Protein AF-A0A7C2A590-F1 (afdb_monomer)

Secondary structure (DSSP, 8-state):
--HHHHHHHHHHHHHHHHT----PPP-PPPPTT-B-SSSSSS-EEE-SEEEEEE--TT-SHHHHHHHHHHHHHEEEETTTTEEEE--EEEE-------SGGGGGG-HHHHHHHHHHHHHHHTTT-BSEEEEES--GGGGTTS-BS-EEEE--SSHHHHHHHHHHHHHTT-S--------SSPPPPS-PPP-

Foldseek 3Di:
DVVVVVVVVVVVVVVVVVVPPPPPPDPPPAPPLAAQDDPDPGHEDEALEEEEFEDDPPDCLSVLLLVLCVCLAWDADPVSRYIYHYYYYYDDAQDPDPDPVCVVVGCVVVVVVVLVVSCVVVVNEGQEYEYECDDPVRCVNHHYPYYHYAYDDDSVSSSVVSCVVRPVPPPDDDDDDDDPDDDDPPDDDDD

pLDDT: mean 83.55, 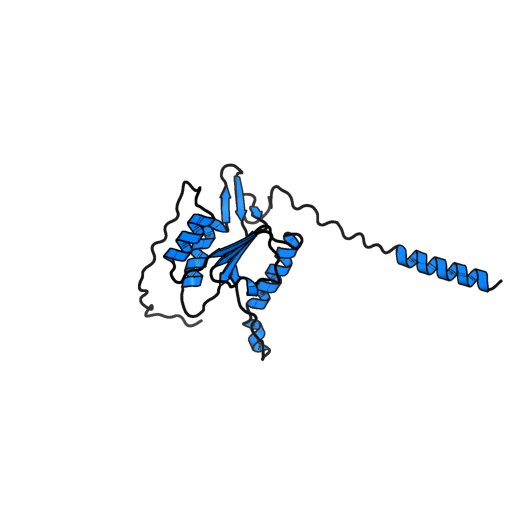std 15.64, range [36.41, 98.5]

Nearest PDB structures (foldseek):
  6ovt-assembly1_D  TM=3.171E-01  e=6.047E-01  Mycobacterium tuberculosis
  2yc4-assembly1_D  TM=3.224E-01  e=5.672E-01  Chlamydomonas reinhardtii
  6ovt-assembly1_C  TM=2.900E-01  e=6.447E-01  Mycobacterium tuberculosis
  6ovt-assembly1_B  TM=2.887E-01  e=8.884E-01  Mycobacterium tuberculosis
  8ikz-assembly1_A  TM=3.251E-01  e=2.642E+00  Arabidopsis thaliana

Solvent-accessible surface area (backbone atoms only — not comparable to full-atom values): 11742 Å² total; per-residue (Å²): 131,62,69,67,55,54,53,52,51,52,53,51,53,56,55,57,64,65,70,68,70,75,77,70,75,70,79,71,80,72,61,95,74,33,48,78,74,75,97,59,98,53,26,38,34,76,47,51,43,37,37,34,28,33,66,49,96,86,60,60,54,37,59,46,49,49,61,58,39,44,67,78,30,44,42,75,41,80,90,78,59,31,32,42,31,34,56,74,42,71,41,61,72,87,70,86,70,86,49,81,81,46,55,86,71,41,62,38,60,58,52,53,54,53,46,54,56,50,33,56,76,32,74,67,39,30,64,30,34,38,25,36,65,42,63,70,83,83,48,66,90,62,50,48,77,36,78,46,80,46,74,62,95,47,57,64,60,39,41,50,50,52,39,56,72,77,40,70,87,52,99,68,86,89,84,82,90,77,71,96,72,79,78,79,66,92,76,74,82,87,130

Mean predicted aligned error: 11.57 Å

Sequence (191 aa):
MMIKKQLIAVILVEFSMISTAIVLPSPQALPDNGFSKGVSWTPIVPLKKITFVDFDENNLLDDYSYLASIPTSVFYDKNDNKIYSHPLLYYQDPYPVKKDRERSLNARQGLDYFMEDWMGYCNGRLDGMTLINVPQEKVKQWPSRNVTVIDGDDPYSVASQIALNDWSYSDRAVLAVIKENYSKPNNITEG

Structure (mmCIF, N/CA/C/O backbone):
data_AF-A0A7C2A590-F1
#
_entry.id   AF-A0A7C2A590-F1
#
loop_
_atom_site.group_PDB
_atom_site.id
_atom_site.type_symbol
_atom_site.label_atom_id
_atom_site.label_alt_id
_atom_site.label_comp_id
_atom_site.label_asym_id
_atom_site.label_entity_id
_atom_site.label_seq_id
_atom_site.pdbx_PDB_ins_code
_atom_site.Cartn_x
_atom_site.Cartn_y
_atom_site.Cartn_z
_atom_site.occupancy
_atom_site.B_iso_or_equiv
_atom_site.auth_seq_id
_atom_site.auth_comp_id
_atom_site.auth_asym_id
_atom_site.auth_atom_id
_atom_site.pdbx_PDB_model_num
ATOM 1 N N . MET A 1 1 ? 52.279 42.023 27.368 1.00 54.44 1 MET A N 1
ATOM 2 C CA . MET A 1 1 ? 50.828 42.301 27.533 1.00 54.44 1 MET A CA 1
ATOM 3 C C . MET A 1 1 ? 49.987 42.023 26.269 1.00 54.44 1 MET A C 1
ATOM 5 O O . MET A 1 1 ? 48.812 42.359 26.254 1.00 54.44 1 MET A O 1
ATOM 9 N N . MET A 1 2 ? 50.540 41.395 25.218 1.00 52.91 2 MET A N 1
ATOM 10 C CA . MET A 1 2 ? 49.822 41.111 23.957 1.00 52.91 2 MET A CA 1
ATOM 11 C C . MET A 1 2 ? 49.209 39.697 23.922 1.00 52.91 2 MET A C 1
ATOM 13 O O . MET A 1 2 ? 48.078 39.525 23.483 1.00 52.91 2 MET A O 1
ATOM 17 N N . ILE A 1 3 ? 49.901 38.716 24.514 1.00 55.97 3 ILE A N 1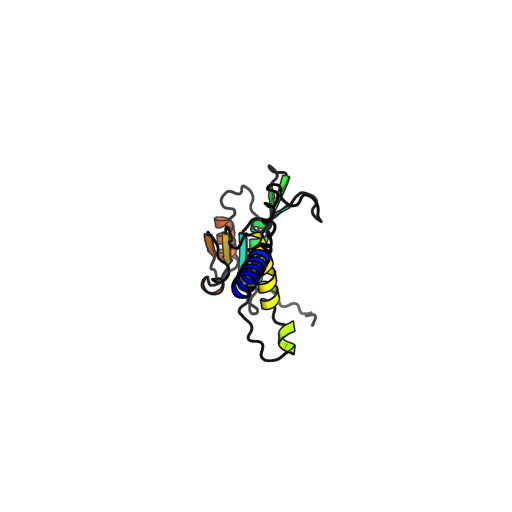
ATOM 18 C CA . ILE A 1 3 ? 49.489 37.299 24.564 1.00 55.97 3 ILE A CA 1
ATOM 19 C C . ILE A 1 3 ? 48.173 37.105 25.342 1.00 55.97 3 ILE A C 1
ATOM 21 O O . ILE A 1 3 ? 47.304 36.353 24.917 1.00 55.97 3 ILE A O 1
ATOM 25 N N . LYS A 1 4 ? 47.960 37.856 26.435 1.00 57.75 4 LYS A N 1
ATOM 26 C CA . LYS A 1 4 ? 46.707 37.800 27.215 1.00 57.75 4 LYS A CA 1
ATOM 27 C C . LYS A 1 4 ? 45.485 38.304 26.433 1.00 57.75 4 LYS A C 1
ATOM 29 O O . LYS A 1 4 ? 44.398 37.785 26.638 1.00 57.75 4 LYS A O 1
ATOM 34 N N . LYS A 1 5 ? 45.650 39.285 25.535 1.00 58.78 5 LYS A N 1
ATOM 35 C CA . LYS A 1 5 ? 44.539 39.824 24.727 1.00 58.78 5 LYS A CA 1
ATOM 36 C C . LYS A 1 5 ? 44.137 38.868 23.601 1.00 58.78 5 LYS A C 1
ATOM 38 O O . LYS A 1 5 ? 42.951 38.723 23.338 1.00 58.78 5 LYS A O 1
ATOM 43 N N . GLN A 1 6 ? 45.109 38.188 22.989 1.00 61.41 6 GLN A N 1
ATOM 44 C CA . GLN A 1 6 ? 44.846 37.171 21.966 1.00 61.41 6 GLN A CA 1
ATOM 45 C C . GLN A 1 6 ? 44.166 35.928 22.553 1.00 61.41 6 GLN A C 1
ATOM 47 O O . GLN A 1 6 ? 43.222 35.428 21.956 1.00 61.41 6 GLN A O 1
ATOM 52 N N . LEU A 1 7 ? 44.560 35.492 23.755 1.00 67.94 7 LEU A N 1
ATOM 53 C CA . LEU A 1 7 ? 43.916 34.361 24.432 1.00 67.94 7 LEU A CA 1
ATOM 54 C C . LEU A 1 7 ? 42.439 34.645 24.770 1.00 67.94 7 LEU A C 1
ATOM 56 O O . LEU A 1 7 ? 41.583 33.790 24.579 1.00 67.94 7 LEU A O 1
ATOM 60 N N . ILE A 1 8 ? 42.129 35.868 25.217 1.00 72.06 8 ILE A N 1
ATOM 61 C CA . ILE A 1 8 ? 40.751 36.298 25.508 1.00 72.06 8 ILE A CA 1
ATOM 62 C C . ILE A 1 8 ? 39.908 36.366 24.226 1.00 72.06 8 ILE A C 1
ATOM 64 O O . ILE A 1 8 ? 38.744 35.975 24.240 1.00 72.06 8 ILE A O 1
ATOM 68 N N . ALA A 1 9 ? 40.491 36.826 23.115 1.00 67.88 9 ALA A N 1
ATOM 69 C CA . ALA A 1 9 ? 39.800 36.879 21.829 1.00 67.88 9 ALA A CA 1
ATOM 70 C C . ALA A 1 9 ? 39.461 35.476 21.292 1.00 67.88 9 ALA A C 1
ATOM 72 O O . ALA A 1 9 ? 38.360 35.275 20.793 1.00 67.88 9 ALA A O 1
ATOM 73 N N . VAL A 1 10 ? 40.365 34.501 21.447 1.00 71.12 10 VAL A N 1
ATOM 74 C CA . VAL A 1 10 ? 40.123 33.105 21.037 1.00 71.12 10 VAL A CA 1
ATOM 75 C C . VAL A 1 10 ? 39.000 32.475 21.864 1.00 71.12 10 VAL A C 1
ATOM 77 O O . VAL A 1 10 ? 38.076 31.905 21.293 1.00 71.12 10 VAL A O 1
ATOM 80 N N . ILE A 1 11 ? 39.006 32.674 23.186 1.00 71.69 11 ILE A N 1
ATOM 81 C CA . ILE A 1 11 ? 37.948 32.163 24.074 1.00 71.69 11 ILE A CA 1
ATOM 82 C C . ILE A 1 11 ? 36.583 32.781 23.729 1.00 71.69 11 ILE A C 1
ATOM 84 O O . ILE A 1 11 ? 35.575 32.081 23.730 1.00 71.69 11 ILE A O 1
ATOM 88 N N . LEU A 1 12 ? 36.528 34.074 23.393 1.00 63.94 12 LEU A N 1
ATOM 89 C CA . LEU A 1 12 ? 35.282 34.740 22.989 1.00 63.94 12 LEU A CA 1
ATOM 90 C C . LEU A 1 12 ? 34.735 34.227 21.648 1.00 63.94 12 LEU A C 1
ATOM 92 O O . LEU A 1 12 ? 33.520 34.108 21.495 1.00 63.94 12 LEU A O 1
A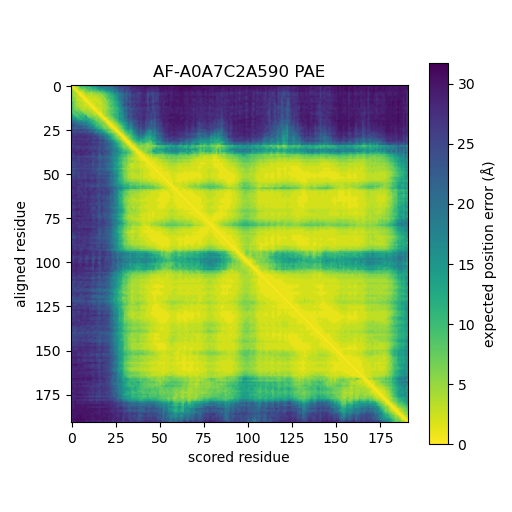TOM 96 N N . VAL A 1 13 ? 35.610 33.898 20.695 1.00 65.38 13 VAL A N 1
ATOM 97 C CA . VAL A 1 13 ? 35.208 33.321 19.402 1.00 65.38 13 VAL A CA 1
ATOM 98 C C . VAL A 1 13 ? 34.709 31.884 19.575 1.00 65.38 13 VAL A C 1
ATOM 100 O O . VAL A 1 13 ? 33.675 31.534 19.010 1.00 65.38 13 VAL A O 1
ATOM 103 N N . GLU A 1 14 ? 35.360 31.071 20.408 1.00 60.25 14 GLU A N 1
ATOM 104 C CA . GLU A 1 14 ? 34.883 29.716 20.720 1.00 60.25 14 GLU A CA 1
ATOM 105 C C . GLU A 1 14 ? 33.548 29.740 21.481 1.00 60.25 14 GLU A C 1
ATOM 107 O O . GLU A 1 14 ? 32.636 28.980 21.153 1.00 60.25 14 GLU A O 1
ATOM 112 N N . PHE A 1 15 ? 33.368 30.674 22.422 1.00 58.59 15 PHE A N 1
ATOM 113 C CA . PHE A 1 15 ? 32.103 30.827 23.150 1.00 58.59 15 PHE A CA 1
ATOM 114 C C . PHE A 1 15 ? 30.959 31.315 22.242 1.00 58.59 15 PHE A C 1
ATOM 116 O O . PHE A 1 15 ? 29.814 30.890 22.394 1.00 58.59 15 PHE A O 1
ATOM 123 N N . SER A 1 16 ? 31.270 32.150 21.244 1.00 56.78 16 SER A N 1
ATOM 124 C CA . SER A 1 16 ? 30.320 32.576 20.210 1.00 56.78 16 SER A CA 1
ATOM 125 C C . SER A 1 16 ? 29.830 31.407 19.349 1.00 56.78 16 SER A C 1
ATOM 127 O O . SER A 1 16 ? 28.645 31.372 19.015 1.00 56.78 16 SER A O 1
ATOM 129 N N . MET A 1 17 ? 30.690 30.445 18.997 1.00 57.16 17 MET A N 1
ATOM 130 C CA . MET A 1 17 ? 30.293 29.309 18.149 1.00 57.16 17 MET A CA 1
ATOM 131 C C . MET A 1 17 ? 29.407 28.281 18.872 1.00 57.16 17 MET A C 1
ATOM 133 O O . MET A 1 17 ? 28.578 27.641 18.231 1.00 57.16 17 MET A O 1
ATOM 137 N N . ILE A 1 18 ? 29.497 28.172 20.201 1.00 56.44 18 ILE A N 1
ATOM 138 C CA . ILE A 1 18 ? 28.670 27.241 20.996 1.00 56.44 18 ILE A CA 1
ATOM 139 C C . ILE A 1 18 ? 27.228 27.764 21.174 1.00 56.44 18 ILE A C 1
ATOM 141 O O . ILE A 1 18 ? 26.303 26.992 21.415 1.00 56.44 18 ILE A O 1
ATOM 145 N N . SER A 1 19 ? 26.998 29.070 20.993 1.00 51.75 19 SER A N 1
ATOM 146 C CA . SER A 1 19 ? 25.679 29.702 21.183 1.00 51.75 19 SER A CA 1
ATOM 147 C C . SER A 1 19 ? 24.671 29.487 20.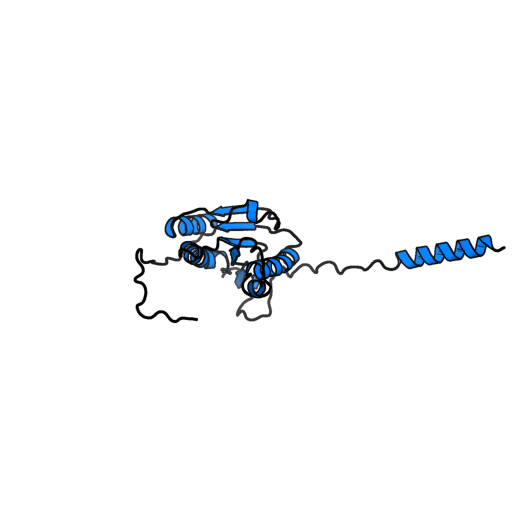044 1.00 51.75 19 SER A C 1
ATOM 149 O O . SER A 1 19 ? 23.505 29.846 20.189 1.00 51.75 19 SER A O 1
ATOM 151 N N . THR A 1 20 ? 25.077 28.854 18.938 1.00 50.69 20 THR A N 1
ATOM 152 C CA . THR A 1 20 ? 24.165 28.474 17.843 1.00 50.69 20 THR A CA 1
ATOM 153 C C . THR A 1 20 ? 23.777 27.000 17.914 1.00 50.69 20 THR A C 1
ATOM 155 O O . THR A 1 20 ? 23.771 26.281 16.920 1.00 50.69 20 THR A O 1
ATOM 158 N N . ALA A 1 21 ? 23.407 26.527 19.105 1.00 51.91 21 ALA A N 1
ATOM 159 C CA . ALA A 1 21 ? 22.565 25.345 19.185 1.00 51.91 21 ALA A CA 1
ATOM 160 C C . ALA A 1 21 ? 21.198 25.730 18.604 1.00 51.91 21 ALA A C 1
ATOM 162 O O . ALA A 1 21 ? 20.348 26.290 19.295 1.00 51.91 21 ALA A O 1
ATOM 163 N N . ILE A 1 22 ? 21.009 25.484 17.306 1.00 56.50 22 ILE A N 1
ATOM 164 C CA . ILE A 1 22 ? 19.685 25.473 16.693 1.00 56.50 22 ILE A CA 1
ATOM 165 C C . ILE A 1 22 ? 18.910 24.404 17.458 1.00 56.50 22 ILE A C 1
ATOM 167 O O . ILE A 1 22 ? 19.111 23.207 17.255 1.00 56.50 22 ILE A O 1
ATOM 171 N N . VAL A 1 23 ? 18.063 24.838 18.391 1.00 50.31 23 VAL A N 1
ATOM 172 C CA . VAL A 1 23 ? 17.038 23.985 18.975 1.00 50.31 23 VAL A CA 1
ATOM 173 C C . VAL A 1 23 ? 16.083 23.696 17.829 1.00 50.31 23 VAL A C 1
ATOM 175 O O . VAL A 1 23 ? 15.179 24.480 17.545 1.00 50.31 23 VAL A O 1
ATOM 178 N N . LEU A 1 24 ? 16.345 22.606 17.106 1.00 45.88 24 LEU A N 1
ATOM 179 C CA . LEU A 1 24 ? 15.361 22.042 16.202 1.00 45.88 24 LEU A CA 1
ATOM 180 C C . LEU A 1 24 ? 14.123 21.785 17.065 1.00 45.88 24 LEU A C 1
ATOM 182 O O . LEU A 1 24 ? 14.250 21.099 18.087 1.00 45.88 24 LEU A O 1
ATOM 186 N N . PRO A 1 25 ? 12.957 22.367 16.736 1.00 43.75 25 PRO A N 1
ATOM 187 C CA . PRO A 1 25 ? 11.741 22.022 17.444 1.00 43.75 25 PRO A CA 1
ATOM 188 C C . PRO A 1 25 ? 11.615 20.502 17.375 1.00 43.75 25 PRO A C 1
ATOM 190 O O . PRO A 1 25 ? 11.677 19.922 16.290 1.00 43.75 25 PRO A O 1
ATOM 193 N N . SER A 1 26 ? 11.500 19.852 18.537 1.00 48.62 26 SER A N 1
ATOM 194 C CA . SER A 1 26 ? 11.119 18.443 18.574 1.00 48.62 26 SER A CA 1
ATOM 195 C C . SER A 1 26 ? 9.885 18.302 17.686 1.00 48.62 26 SER A C 1
ATOM 197 O O . SER A 1 26 ? 8.981 19.135 17.853 1.00 48.62 26 SER A O 1
ATOM 199 N N . PRO A 1 27 ? 9.817 17.323 16.764 1.00 51.28 27 PRO A N 1
ATOM 200 C CA . PRO A 1 27 ? 8.593 17.089 16.016 1.00 51.28 27 PRO A CA 1
ATOM 201 C C . PRO A 1 27 ? 7.476 16.993 17.048 1.00 51.28 27 PRO A C 1
ATOM 203 O O . PRO A 1 27 ? 7.539 16.162 17.957 1.00 51.28 27 PRO A O 1
ATOM 206 N N . GLN A 1 28 ? 6.538 17.945 16.999 1.00 46.97 28 GLN A N 1
ATOM 207 C CA . GLN A 1 28 ? 5.382 17.911 17.880 1.00 46.97 28 GLN A CA 1
ATOM 208 C C . GLN A 1 28 ? 4.788 16.519 17.724 1.00 46.97 28 GLN A C 1
ATOM 210 O O . GLN A 1 28 ? 4.584 16.069 16.595 1.00 46.97 28 GLN A O 1
ATOM 215 N N . ALA A 1 29 ? 4.586 15.825 18.846 1.00 49.44 29 ALA A N 1
ATOM 216 C CA . ALA A 1 29 ? 3.871 14.565 18.830 1.00 49.44 29 ALA A CA 1
ATOM 217 C C . ALA A 1 29 ? 2.570 14.814 18.066 1.00 49.44 29 ALA A C 1
ATOM 219 O O . ALA A 1 29 ? 1.776 15.682 18.441 1.00 49.44 29 ALA A O 1
ATOM 220 N N . LEU A 1 30 ? 2.433 14.137 16.928 1.00 55.09 30 LEU A N 1
ATOM 221 C CA . LEU A 1 30 ? 1.238 14.224 16.111 1.00 55.09 30 LEU A CA 1
ATOM 222 C C . LEU A 1 30 ? 0.050 13.894 17.015 1.00 55.09 30 LEU A C 1
ATOM 224 O O . LEU A 1 30 ? 0.171 13.000 17.855 1.00 55.09 30 LEU A O 1
ATOM 228 N N . PRO A 1 31 ? -1.066 14.626 16.907 1.00 56.22 31 PRO A N 1
ATOM 229 C CA . PRO A 1 31 ? -2.197 14.391 17.782 1.00 56.22 31 PRO A CA 1
ATOM 230 C C . PRO A 1 31 ? -2.631 12.927 17.659 1.00 56.22 31 PRO A C 1
ATOM 232 O O . PRO A 1 31 ? -3.024 12.495 16.577 1.00 56.22 31 PRO A O 1
ATOM 235 N N . ASP A 1 32 ? -2.637 12.192 18.776 1.00 57.44 32 ASP A N 1
ATOM 236 C CA . ASP A 1 32 ? -3.135 10.802 18.868 1.00 57.44 32 ASP A CA 1
ATOM 237 C C . ASP A 1 32 ? -4.590 10.658 18.364 1.00 57.44 32 ASP A C 1
ATOM 239 O O . ASP A 1 32 ? -5.097 9.565 18.121 1.00 57.44 32 ASP A O 1
ATOM 243 N N . ASN A 1 33 ? -5.278 11.786 18.173 1.00 62.78 33 ASN A N 1
ATOM 244 C CA . ASN A 1 33 ? -6.649 11.880 17.691 1.00 62.78 33 ASN A CA 1
ATOM 245 C C . ASN A 1 33 ? -6.787 12.103 16.175 1.00 62.78 33 ASN A C 1
ATOM 247 O O . ASN A 1 33 ? -7.917 12.235 15.702 1.00 62.78 33 ASN A O 1
ATOM 251 N N . GLY A 1 34 ? -5.682 12.127 15.423 1.00 65.50 34 GLY A N 1
ATOM 252 C CA . GLY A 1 34 ? -5.689 12.346 13.978 1.00 65.50 34 GLY A CA 1
ATOM 253 C C . GLY A 1 34 ? -5.996 13.791 13.567 1.00 65.50 34 GLY A C 1
ATOM 254 O O . GLY A 1 34 ? -6.047 14.715 14.384 1.00 65.50 34 GLY A O 1
ATOM 255 N N . PHE A 1 35 ? -6.199 13.998 12.268 1.00 77.75 35 PHE A N 1
ATOM 256 C CA . PHE A 1 35 ? -6.569 15.282 11.685 1.00 77.75 35 PHE A CA 1
ATOM 257 C C . PHE A 1 35 ? -8.073 15.521 11.840 1.00 77.75 35 PHE A C 1
ATOM 259 O O . PHE A 1 35 ? -8.889 14.905 11.159 1.00 77.75 35 PHE A O 1
ATOM 266 N N . SER A 1 36 ? -8.442 16.442 12.733 1.00 73.06 36 SER A N 1
ATOM 267 C CA . SER A 1 36 ? -9.838 16.821 13.009 1.00 73.06 36 SER A CA 1
ATOM 268 C C . SER A 1 36 ? -10.391 17.913 12.088 1.00 73.06 36 SER A C 1
ATOM 270 O O . SER A 1 36 ? -11.590 18.183 12.100 1.00 73.06 36 SER A O 1
ATOM 272 N N . LYS A 1 37 ? -9.529 18.556 11.293 1.00 70.69 37 LYS A N 1
ATOM 273 C CA . LYS A 1 37 ? -9.890 19.558 10.284 1.00 70.69 37 LYS A CA 1
ATOM 274 C C . LYS A 1 37 ? -9.318 19.126 8.937 1.00 70.69 37 LYS A C 1
ATOM 276 O O . LYS A 1 37 ? -8.139 18.795 8.861 1.00 70.69 37 LYS A O 1
ATOM 281 N N . GLY A 1 38 ? -10.139 19.143 7.891 1.00 73.00 38 GLY A N 1
ATOM 282 C CA . GLY A 1 38 ? -9.744 18.730 6.546 1.00 73.00 38 GLY A CA 1
ATOM 283 C C . GLY A 1 38 ? -10.949 18.517 5.633 1.00 73.00 38 GLY A C 1
ATOM 284 O O . GLY A 1 38 ? -12.057 18.937 5.952 1.00 73.00 38 GLY A O 1
ATOM 285 N N . VAL A 1 39 ? -10.723 17.849 4.500 1.00 78.38 39 VAL A N 1
ATOM 286 C CA . VAL A 1 39 ? -11.753 17.553 3.482 1.00 78.38 39 VAL A CA 1
ATOM 287 C C . VAL A 1 39 ? -12.690 16.397 3.855 1.00 78.38 39 VAL A C 1
ATOM 289 O O . VAL A 1 39 ? -13.652 16.132 3.142 1.00 78.38 39 VAL A O 1
ATOM 292 N N . SER A 1 40 ? -12.409 15.688 4.948 1.00 84.38 40 SER A N 1
ATOM 293 C CA . SER A 1 40 ? -13.192 14.525 5.373 1.00 84.38 40 SER A CA 1
ATOM 294 C C . SER A 1 40 ? -14.311 14.893 6.337 1.00 84.38 40 SER A C 1
ATOM 296 O O . SER A 1 40 ? -14.182 15.814 7.139 1.00 84.38 40 SER A O 1
ATOM 298 N N . TRP A 1 41 ? -15.408 14.137 6.267 1.00 89.06 41 TRP A N 1
ATOM 299 C CA . TRP A 1 41 ? -16.607 14.334 7.089 1.00 89.06 41 TRP A CA 1
ATOM 300 C C . TRP A 1 41 ? -16.419 13.927 8.560 1.00 89.06 41 TRP A C 1
ATOM 302 O O . TRP A 1 41 ? -17.212 14.325 9.410 1.00 89.06 41 TRP A O 1
ATOM 312 N N . THR A 1 42 ? -15.376 13.149 8.860 1.00 90.38 42 THR A N 1
ATOM 313 C CA . THR A 1 42 ? -14.968 12.751 10.213 1.00 90.38 42 THR A CA 1
ATOM 314 C C . THR A 1 42 ? -13.434 12.765 10.314 1.00 90.38 42 THR A C 1
ATOM 316 O O . THR A 1 42 ? -12.774 12.759 9.266 1.00 90.38 42 THR A O 1
ATOM 319 N N . PRO A 1 43 ? -12.833 12.805 11.522 1.00 91.25 43 PRO A N 1
ATOM 320 C CA . PRO A 1 43 ? -11.383 12.841 11.666 1.00 91.25 43 PRO A CA 1
ATOM 321 C C . PRO A 1 43 ? -10.684 11.644 11.014 1.00 91.25 43 PRO A C 1
ATOM 323 O O . PRO A 1 43 ? -11.166 10.511 11.098 1.00 91.25 43 PRO A O 1
ATOM 326 N N . ILE A 1 44 ? -9.522 11.902 10.407 1.00 90.88 44 ILE A N 1
ATOM 327 C CA . ILE A 1 44 ? -8.656 10.865 9.832 1.00 90.88 44 ILE A CA 1
ATOM 328 C C . ILE A 1 44 ? -7.455 10.627 10.741 1.00 90.88 44 ILE A C 1
ATOM 330 O O . ILE A 1 44 ? -6.741 11.569 11.078 1.00 90.88 44 ILE A O 1
ATOM 334 N N . VAL A 1 45 ? -7.175 9.368 11.056 1.00 92.75 45 VAL A N 1
ATOM 335 C CA . VAL A 1 45 ? -5.949 8.913 11.712 1.00 92.75 45 VAL A CA 1
ATOM 336 C C . VAL A 1 45 ? -5.066 8.210 10.677 1.00 92.75 45 VAL A C 1
ATOM 338 O O . VAL A 1 45 ? -5.382 7.093 10.253 1.00 92.75 45 VAL A O 1
ATOM 341 N N . PRO A 1 46 ? -3.956 8.833 10.250 1.00 93.31 46 PRO A N 1
ATOM 342 C CA . PRO A 1 46 ? -2.989 8.173 9.391 1.00 93.31 46 PRO A CA 1
ATOM 343 C C . PRO A 1 46 ? -2.184 7.150 10.199 1.00 93.31 46 PRO A C 1
ATOM 345 O O . PRO A 1 46 ? -1.498 7.499 11.166 1.00 93.31 46 PRO A O 1
ATOM 348 N N . LEU A 1 47 ? -2.259 5.885 9.798 1.00 95.06 47 LEU A N 1
ATOM 349 C CA . LEU A 1 47 ? -1.484 4.788 10.366 1.00 95.06 47 LEU A CA 1
ATOM 350 C C . LEU A 1 47 ? -0.064 4.840 9.813 1.00 95.06 47 LEU A C 1
ATOM 352 O O . LEU A 1 47 ? 0.106 5.071 8.625 1.00 95.06 47 LEU A O 1
ATOM 356 N N . LYS A 1 48 ? 0.959 4.532 10.616 1.00 96.62 48 LYS A N 1
ATOM 357 C CA . LYS A 1 48 ? 2.368 4.456 10.168 1.00 96.62 48 LYS A CA 1
ATOM 358 C C . LYS A 1 48 ? 2.654 3.189 9.346 1.00 96.62 48 LYS A C 1
ATOM 360 O O . LYS A 1 48 ? 3.636 2.489 9.581 1.00 96.62 48 LYS A O 1
ATOM 365 N N . LYS A 1 49 ? 1.747 2.855 8.431 1.00 96.94 49 LYS A N 1
ATOM 366 C CA . LYS A 1 49 ? 1.815 1.719 7.513 1.00 96.94 49 LYS A CA 1
ATOM 367 C C . LYS A 1 49 ? 2.031 2.213 6.083 1.00 96.94 49 LYS A C 1
ATOM 369 O O . LYS A 1 49 ? 1.901 3.404 5.803 1.00 96.94 49 LYS A O 1
ATOM 374 N N . ILE A 1 50 ? 2.335 1.290 5.182 1.00 98.19 50 ILE A N 1
ATOM 375 C CA . ILE A 1 50 ? 2.221 1.487 3.737 1.00 98.19 50 ILE A CA 1
ATOM 376 C C . ILE A 1 50 ? 1.884 0.163 3.054 1.00 98.19 50 ILE A C 1
ATOM 378 O O . ILE A 1 50 ? 2.302 -0.893 3.531 1.00 98.19 50 ILE A O 1
ATOM 382 N N . THR A 1 51 ? 1.165 0.231 1.937 1.00 98.50 51 THR A N 1
ATOM 383 C CA . THR A 1 51 ? 0.996 -0.894 1.017 1.00 98.50 51 THR A CA 1
ATOM 384 C C . THR A 1 51 ? 1.580 -0.526 -0.341 1.00 98.50 51 THR A C 1
ATOM 386 O O . THR A 1 51 ? 1.234 0.514 -0.904 1.00 98.50 51 THR A O 1
ATOM 389 N N . PHE A 1 52 ? 2.445 -1.394 -0.859 1.00 98.50 52 PHE A N 1
ATOM 390 C CA . PHE A 1 52 ? 2.963 -1.330 -2.217 1.00 98.50 52 PHE A CA 1
ATOM 391 C C . PHE A 1 52 ? 2.380 -2.447 -3.072 1.00 98.50 52 PHE A C 1
ATOM 393 O O . PHE A 1 52 ? 2.340 -3.594 -2.635 1.00 98.50 52 PHE A O 1
ATOM 400 N N . VAL A 1 53 ? 1.983 -2.103 -4.293 1.00 98.38 53 VAL A N 1
ATOM 401 C CA . VAL A 1 53 ? 1.588 -3.046 -5.346 1.00 98.38 53 VAL A CA 1
ATOM 402 C C . VAL A 1 53 ? 2.592 -2.925 -6.484 1.00 98.38 53 VAL A C 1
ATOM 404 O O . VAL A 1 53 ? 2.854 -1.805 -6.913 1.00 98.38 53 VAL A O 1
ATOM 407 N N . ASP A 1 54 ? 3.185 -4.024 -6.946 1.00 97.38 54 ASP A N 1
ATOM 408 C CA . ASP A 1 54 ? 4.141 -3.963 -8.060 1.00 97.38 54 ASP A CA 1
ATOM 409 C C . ASP A 1 54 ? 3.420 -3.524 -9.331 1.00 97.38 54 ASP A C 1
ATOM 411 O O . ASP A 1 54 ? 2.405 -4.112 -9.691 1.00 97.38 54 ASP A O 1
ATOM 415 N N . PHE A 1 55 ? 3.902 -2.458 -9.966 1.00 95.44 55 PHE A N 1
ATOM 416 C CA . PHE A 1 55 ? 3.317 -1.957 -11.206 1.00 95.44 55 PHE A CA 1
ATOM 417 C C . PHE A 1 55 ? 3.637 -2.900 -12.368 1.00 95.44 55 PHE A C 1
ATOM 419 O O . PHE A 1 55 ? 4.811 -3.191 -12.610 1.00 95.44 55 PHE A O 1
ATOM 426 N N . ASP A 1 56 ? 2.621 -3.301 -13.131 1.00 91.69 56 ASP A N 1
ATOM 427 C CA . ASP A 1 56 ? 2.789 -4.138 -14.318 1.00 91.69 56 ASP A CA 1
ATOM 428 C C . ASP A 1 56 ? 2.000 -3.578 -15.506 1.00 91.69 56 ASP A C 1
ATOM 430 O O . ASP A 1 56 ? 0.782 -3.663 -15.585 1.00 91.69 56 ASP A O 1
ATOM 434 N N . GLU A 1 57 ? 2.711 -3.052 -16.501 1.00 88.44 57 GLU A N 1
ATOM 435 C CA . GLU A 1 57 ? 2.090 -2.498 -17.710 1.00 88.44 57 GLU A CA 1
ATOM 436 C C . GLU A 1 57 ? 1.455 -3.555 -18.636 1.00 88.44 57 GLU A C 1
ATOM 438 O O . GLU A 1 57 ? 0.740 -3.207 -19.580 1.00 88.44 57 GLU A O 1
ATOM 443 N N . ASN A 1 58 ? 1.742 -4.843 -18.422 1.00 89.19 58 ASN A N 1
ATOM 444 C CA . ASN A 1 58 ? 1.395 -5.912 -19.358 1.00 89.19 58 ASN A CA 1
ATOM 445 C C . ASN A 1 58 ? 0.120 -6.668 -18.981 1.00 89.19 58 ASN A C 1
ATOM 447 O O . ASN A 1 58 ? -0.423 -7.404 -19.814 1.00 89.19 58 ASN A O 1
ATOM 451 N N . ASN A 1 59 ? -0.359 -6.532 -17.746 1.00 88.00 59 ASN A N 1
ATOM 452 C CA . ASN A 1 59 ? -1.580 -7.178 -17.281 1.00 88.00 59 ASN A CA 1
ATOM 453 C C . ASN A 1 59 ? -2.348 -6.268 -16.308 1.00 88.00 59 ASN A C 1
ATOM 455 O O . ASN A 1 59 ? -1.994 -5.117 -16.131 1.00 88.00 59 ASN A O 1
ATOM 459 N N . LEU A 1 60 ? -3.468 -6.766 -15.774 1.00 91.44 60 LEU A N 1
ATOM 460 C CA . LEU A 1 60 ? -4.337 -6.027 -14.845 1.00 91.44 60 LEU A CA 1
ATOM 461 C C . LEU A 1 60 ? -4.235 -6.564 -13.409 1.00 91.44 60 LEU A C 1
ATOM 463 O O . LEU A 1 60 ? -5.104 -6.294 -12.579 1.00 91.44 60 LEU A O 1
ATOM 467 N N . LEU A 1 61 ? -3.263 -7.436 -13.127 1.00 93.56 61 LEU A N 1
ATOM 468 C CA . LEU A 1 61 ? -3.141 -8.066 -11.816 1.00 93.56 61 LEU A CA 1
ATOM 469 C C . LEU A 1 61 ? -2.821 -7.023 -10.749 1.00 93.56 61 LEU A C 1
ATOM 471 O O . LEU A 1 61 ? -3.380 -7.085 -9.654 1.00 93.56 61 LEU A O 1
ATOM 475 N N . ASP A 1 62 ? -1.967 -6.060 -11.074 1.00 95.75 62 ASP A N 1
ATOM 476 C CA . ASP A 1 62 ? -1.630 -4.926 -10.225 1.00 95.75 62 ASP A CA 1
ATOM 477 C C . ASP A 1 62 ? -2.859 -4.042 -9.955 1.00 95.75 62 ASP A C 1
ATOM 479 O O . ASP A 1 62 ? -3.148 -3.731 -8.802 1.00 95.75 62 ASP A O 1
ATOM 483 N N . ASP A 1 63 ? -3.670 -3.748 -10.970 1.00 95.06 63 ASP A N 1
ATOM 484 C CA . ASP A 1 63 ? -4.925 -3.010 -10.833 1.00 95.06 63 ASP A CA 1
ATOM 485 C C . ASP A 1 63 ? -5.912 -3.731 -9.909 1.00 95.06 63 ASP A C 1
ATOM 487 O O . ASP A 1 63 ? -6.471 -3.132 -8.983 1.00 95.06 63 ASP A O 1
ATOM 491 N N . TYR A 1 64 ? -6.115 -5.038 -10.101 1.00 94.88 64 TYR A N 1
ATOM 492 C CA . TYR A 1 64 ? -6.971 -5.820 -9.207 1.00 94.88 64 TYR A CA 1
ATOM 493 C C . TYR A 1 64 ? -6.415 -5.885 -7.785 1.00 94.88 64 TYR A C 1
ATOM 495 O O . TYR A 1 64 ? -7.182 -5.778 -6.828 1.00 94.88 64 TYR A O 1
ATOM 503 N N . SER A 1 65 ? -5.099 -6.017 -7.638 1.00 96.12 65 SER A N 1
ATOM 504 C CA . SER A 1 65 ? -4.411 -6.032 -6.345 1.00 96.12 65 SER A CA 1
ATOM 505 C C . SER A 1 65 ? -4.550 -4.698 -5.612 1.00 96.12 65 SER A C 1
ATOM 507 O O . SER A 1 65 ? -4.809 -4.667 -4.404 1.00 96.12 65 SER A O 1
ATOM 509 N N . TYR A 1 66 ? -4.450 -3.590 -6.347 1.00 96.75 66 TYR A N 1
ATOM 510 C CA . TYR A 1 66 ? -4.665 -2.244 -5.839 1.00 96.75 66 TYR A CA 1
ATOM 511 C C . TYR A 1 66 ? -6.108 -2.088 -5.358 1.00 96.75 66 TYR A C 1
ATOM 513 O O . TYR A 1 66 ? -6.347 -1.725 -4.205 1.00 96.75 66 TYR A O 1
ATOM 521 N N . LEU A 1 67 ? -7.087 -2.447 -6.193 1.00 94.75 67 LEU A N 1
ATOM 522 C CA . LEU A 1 67 ? -8.505 -2.383 -5.836 1.00 94.75 67 LEU A CA 1
ATOM 523 C C . LEU A 1 67 ? -8.844 -3.264 -4.624 1.00 94.75 67 LEU A C 1
ATOM 525 O O . LEU A 1 67 ? -9.575 -2.822 -3.735 1.00 94.75 67 LEU A O 1
ATOM 529 N N . ALA A 1 68 ? -8.289 -4.476 -4.553 1.00 94.19 68 ALA A N 1
ATOM 530 C CA . ALA A 1 68 ? -8.466 -5.387 -3.423 1.00 94.19 68 ALA A CA 1
ATOM 531 C C . ALA A 1 68 ? -7.854 -4.844 -2.120 1.00 94.19 68 ALA A C 1
ATOM 533 O O . ALA A 1 68 ? -8.325 -5.179 -1.034 1.00 94.19 68 ALA A O 1
ATOM 534 N N . SER A 1 69 ? -6.847 -3.974 -2.219 1.00 95.38 69 SER A N 1
ATOM 535 C CA . SER A 1 69 ? -6.175 -3.353 -1.073 1.00 95.38 69 SER A CA 1
ATOM 536 C C . SER A 1 69 ? -6.870 -2.095 -0.550 1.00 95.38 69 SER A C 1
ATOM 538 O O . SER A 1 69 ? -6.657 -1.727 0.601 1.00 95.38 69 SER A O 1
ATOM 540 N N . ILE A 1 70 ? -7.738 -1.436 -1.332 1.00 94.31 70 ILE A N 1
ATOM 541 C CA . ILE A 1 70 ? -8.447 -0.214 -0.894 1.00 94.31 70 ILE A CA 1
ATOM 542 C C . ILE A 1 70 ? -9.097 -0.381 0.491 1.00 94.31 70 ILE A C 1
ATOM 544 O O . ILE A 1 70 ? -8.879 0.479 1.348 1.00 94.31 70 ILE A O 1
ATOM 548 N N . PRO A 1 71 ? -9.847 -1.465 0.770 1.00 91.19 71 PRO A N 1
ATOM 549 C CA . PRO A 1 71 ? -10.501 -1.623 2.062 1.00 91.19 71 PRO A CA 1
ATOM 550 C C . PRO A 1 71 ? -9.509 -1.797 3.229 1.00 91.19 71 PRO A C 1
ATOM 552 O O . PRO A 1 71 ? -9.831 -1.441 4.360 1.00 91.19 71 PRO A O 1
ATOM 555 N N . THR A 1 72 ? -8.297 -2.311 2.987 1.00 90.81 72 THR A N 1
ATOM 556 C CA . THR A 1 72 ? -7.251 -2.414 4.024 1.00 90.81 72 THR A CA 1
ATOM 557 C C . THR A 1 72 ? -6.532 -1.085 4.249 1.00 90.81 72 THR A C 1
ATOM 559 O O . THR A 1 72 ? -6.062 -0.820 5.356 1.00 90.81 72 THR A O 1
ATOM 562 N N . SER A 1 73 ? -6.467 -0.241 3.217 1.00 94.75 73 SER A N 1
ATOM 563 C CA . SER A 1 73 ? -5.770 1.047 3.229 1.00 94.75 73 SER A CA 1
ATOM 564 C C . SER A 1 73 ? -6.609 2.219 3.707 1.00 94.75 73 SER A C 1
ATOM 566 O O . SER A 1 73 ? -6.042 3.220 4.139 1.00 94.75 73 SER A O 1
ATOM 568 N N . VAL A 1 74 ? -7.938 2.128 3.652 1.00 93.69 74 VAL A N 1
ATOM 569 C CA . VAL A 1 74 ? -8.836 3.142 4.210 1.00 93.69 74 VAL A CA 1
ATOM 570 C C . VAL A 1 74 ? -10.129 2.512 4.713 1.00 93.69 74 VAL A C 1
ATOM 572 O O . VAL A 1 74 ? -10.873 1.883 3.963 1.00 93.69 74 VAL A O 1
ATOM 575 N N . PHE A 1 75 ? -10.436 2.715 5.993 1.00 91.12 75 PHE A N 1
ATOM 576 C CA . PHE A 1 75 ? -11.661 2.195 6.593 1.00 91.12 75 PHE A CA 1
ATOM 577 C C . PHE A 1 75 ? -12.174 3.093 7.716 1.00 91.12 75 PHE A C 1
ATOM 579 O O . PHE A 1 75 ? -11.424 3.794 8.392 1.00 91.12 75 PHE A O 1
ATOM 586 N N . TYR A 1 76 ? -13.491 3.079 7.899 1.00 91.69 76 TYR A N 1
ATOM 587 C CA . TYR A 1 76 ? -14.170 3.805 8.964 1.00 91.69 76 TYR A CA 1
ATOM 588 C C . TYR A 1 76 ? -14.447 2.870 10.138 1.00 91.69 76 TYR A C 1
ATOM 590 O O . TYR A 1 76 ? -15.113 1.847 9.968 1.00 91.69 76 TYR A O 1
ATOM 598 N N . ASP A 1 77 ? -13.985 3.256 11.324 1.00 89.31 77 ASP A N 1
ATOM 599 C CA . ASP A 1 77 ? -14.351 2.595 12.569 1.00 89.31 77 ASP A CA 1
ATOM 600 C C . ASP A 1 77 ? -15.526 3.323 13.232 1.00 89.31 77 ASP A C 1
ATOM 602 O O . ASP A 1 77 ? -15.448 4.501 13.595 1.00 89.31 77 ASP A O 1
ATOM 606 N N . LYS A 1 78 ? -16.626 2.587 13.408 1.00 88.25 78 LYS A N 1
ATOM 607 C CA . LYS A 1 78 ? -17.843 3.069 14.067 1.00 88.25 78 LYS A CA 1
ATOM 608 C C . LYS A 1 78 ? -17.664 3.276 15.566 1.00 88.25 78 LYS A C 1
ATOM 610 O O . LYS A 1 78 ? -18.361 4.119 16.121 1.00 88.25 78 LYS A O 1
ATOM 615 N N . ASN A 1 79 ? -16.782 2.513 16.209 1.00 89.12 79 ASN A N 1
ATOM 616 C CA . ASN A 1 79 ? -16.570 2.593 17.652 1.00 89.12 79 ASN A CA 1
ATOM 617 C C . ASN A 1 79 ? -15.842 3.891 18.014 1.00 89.12 79 ASN A C 1
ATOM 619 O O . ASN A 1 79 ? -16.259 4.606 18.923 1.00 89.12 79 ASN A O 1
ATOM 623 N N . ASP A 1 80 ? -14.817 4.227 17.233 1.00 87.69 80 ASP A N 1
ATOM 624 C CA . ASP A 1 80 ? -14.003 5.428 17.430 1.00 87.69 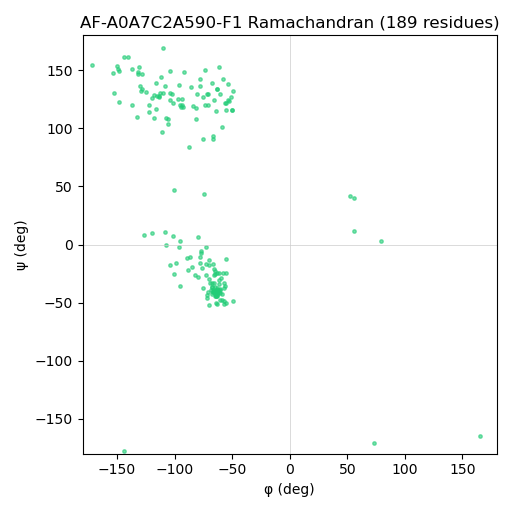80 ASP A CA 1
ATOM 625 C C . ASP A 1 80 ? -14.537 6.663 16.691 1.00 87.69 80 ASP A C 1
ATOM 627 O O . ASP A 1 80 ? -14.071 7.780 16.926 1.00 87.69 80 ASP A O 1
ATOM 631 N N . ASN A 1 81 ? -15.499 6.473 15.783 1.00 90.19 81 ASN A N 1
ATOM 632 C CA . ASN A 1 81 ? -15.996 7.483 14.852 1.00 90.19 81 ASN A CA 1
ATOM 633 C C . ASN A 1 81 ? -14.868 8.168 14.049 1.00 90.19 81 ASN A C 1
ATOM 635 O O . ASN A 1 81 ? -14.871 9.384 13.841 1.00 90.19 81 ASN A O 1
ATOM 639 N N . LYS A 1 82 ? -13.889 7.386 13.587 1.00 92.56 82 LYS A N 1
ATOM 640 C CA . LYS A 1 82 ? -12.692 7.866 12.876 1.00 92.56 82 LYS A CA 1
ATOM 641 C C . LYS A 1 82 ? -12.468 7.078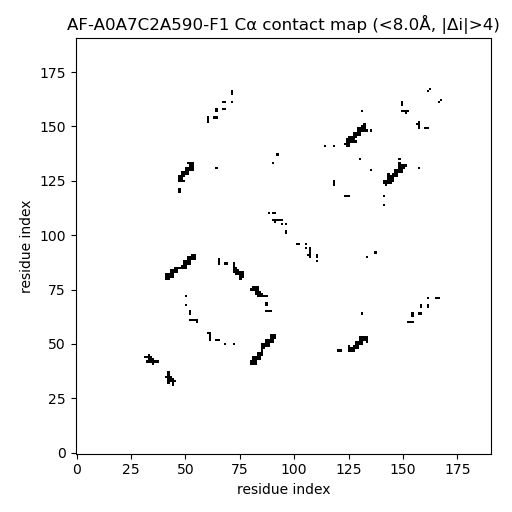 11.593 1.00 92.56 82 LYS A C 1
ATOM 643 O O . LYS A 1 82 ? -12.849 5.914 11.487 1.00 92.56 82 LYS A O 1
ATOM 648 N N . ILE A 1 83 ? -11.832 7.718 10.620 1.00 93.00 83 ILE A N 1
ATOM 649 C CA . ILE A 1 83 ? -11.288 7.039 9.443 1.00 93.00 83 ILE A CA 1
ATOM 650 C C . ILE A 1 83 ? -9.829 6.715 9.728 1.00 93.00 83 ILE A C 1
ATOM 652 O O . ILE A 1 83 ? -9.045 7.608 10.035 1.00 93.00 83 ILE A O 1
ATOM 656 N N . TYR A 1 84 ? -9.454 5.454 9.589 1.00 93.25 84 TYR A N 1
ATOM 657 C CA . TYR A 1 84 ? -8.065 5.028 9.580 1.00 93.25 84 TYR A CA 1
ATOM 658 C C . TYR A 1 84 ? -7.598 4.911 8.137 1.00 93.25 84 TYR A C 1
ATOM 660 O O . TYR A 1 84 ? -8.344 4.434 7.280 1.00 93.25 84 TYR A O 1
ATOM 668 N N . SER A 1 85 ? -6.385 5.383 7.851 1.00 95.00 85 SER A N 1
ATOM 669 C CA . SER A 1 85 ? -5.835 5.282 6.499 1.00 95.00 85 SER A CA 1
ATOM 670 C C . SER A 1 85 ? -4.320 5.169 6.471 1.00 95.00 85 SER A C 1
ATOM 672 O O . SER A 1 85 ? -3.639 5.660 7.369 1.00 95.00 85 SER A O 1
ATOM 674 N N . HIS A 1 86 ? -3.789 4.558 5.420 1.00 96.75 86 HIS A N 1
ATOM 675 C CA . HIS A 1 86 ? -2.371 4.591 5.082 1.00 96.75 86 HIS A CA 1
ATOM 676 C C . HIS A 1 86 ? -2.181 4.632 3.560 1.00 96.75 86 HIS A C 1
ATOM 678 O O . HIS A 1 86 ? -3.109 4.298 2.822 1.00 96.75 86 HIS A O 1
ATOM 684 N N . PRO A 1 87 ? -1.002 5.041 3.065 1.00 97.81 87 PRO A N 1
ATOM 685 C CA . PRO A 1 87 ? -0.751 5.128 1.636 1.00 97.81 87 PRO A CA 1
ATOM 686 C C . PRO A 1 87 ? -0.834 3.763 0.951 1.00 97.81 87 PRO A C 1
ATOM 688 O O . PRO A 1 87 ? -0.246 2.782 1.412 1.00 97.81 87 PRO A O 1
ATOM 691 N N . LEU A 1 88 ? -1.534 3.738 -0.177 1.00 98.06 88 LEU A N 1
ATOM 692 C CA . LEU A 1 88 ? -1.601 2.622 -1.110 1.00 98.06 88 LEU A CA 1
ATOM 693 C C . LEU A 1 88 ? -1.021 3.099 -2.436 1.00 98.06 88 LEU A C 1
ATOM 695 O O . LEU A 1 88 ? -1.621 3.941 -3.108 1.00 98.06 88 LEU A O 1
ATOM 699 N N . LEU A 1 89 ? 0.166 2.614 -2.780 1.00 97.81 89 LEU A N 1
ATOM 700 C CA . LEU A 1 89 ? 0.936 3.119 -3.913 1.00 97.81 89 LEU A CA 1
ATOM 701 C C . LEU A 1 89 ? 1.357 1.975 -4.828 1.00 97.81 89 LEU A C 1
ATOM 703 O O . LEU A 1 89 ? 1.688 0.886 -4.361 1.00 97.81 89 LEU A O 1
ATOM 707 N N . TYR A 1 90 ? 1.430 2.259 -6.124 1.00 97.50 90 TYR A N 1
ATOM 708 C CA . TYR A 1 90 ? 2.184 1.407 -7.031 1.00 97.50 90 TYR A CA 1
ATOM 709 C C . TYR A 1 90 ? 3.683 1.578 -6.763 1.00 97.50 90 TYR A C 1
ATOM 711 O O . TYR A 1 90 ? 4.194 2.702 -6.707 1.00 97.50 90 TYR A O 1
ATOM 719 N N . TYR A 1 91 ? 4.387 0.465 -6.591 1.00 97.06 91 TYR A N 1
ATOM 720 C CA . TYR A 1 91 ? 5.837 0.428 -6.605 1.00 97.06 91 TYR A CA 1
ATOM 721 C C . TYR A 1 91 ? 6.322 0.476 -8.050 1.00 97.06 91 TYR A C 1
ATOM 723 O O . TYR A 1 91 ? 5.791 -0.212 -8.915 1.00 97.06 91 TYR A O 1
ATOM 731 N N . GLN A 1 92 ? 7.347 1.285 -8.303 1.00 93.44 92 GLN A N 1
ATOM 732 C CA . GLN A 1 92 ? 8.011 1.336 -9.599 1.00 93.44 92 GLN A CA 1
ATOM 733 C C . GLN A 1 92 ? 9.516 1.219 -9.418 1.00 93.44 92 GLN A C 1
ATOM 735 O O . GLN A 1 92 ? 10.121 1.867 -8.550 1.00 93.44 92 GLN A O 1
ATOM 740 N N . ASP A 1 93 ? 10.130 0.407 -10.272 1.00 91.81 93 ASP A N 1
ATOM 741 C CA . ASP A 1 93 ? 11.577 0.288 -10.319 1.00 91.81 93 ASP A CA 1
ATOM 742 C C . ASP A 1 93 ? 12.239 1.628 -10.683 1.00 91.81 93 ASP A C 1
ATOM 744 O O . ASP A 1 93 ? 11.638 2.477 -11.351 1.00 91.81 93 ASP A O 1
ATOM 748 N N . PRO A 1 94 ? 13.494 1.854 -10.252 1.00 87.75 94 PRO A N 1
ATOM 749 C CA . PRO A 1 94 ? 14.251 3.019 -10.678 1.00 87.75 94 PRO A CA 1
ATOM 750 C C . PRO A 1 94 ? 14.336 3.090 -12.203 1.00 87.75 94 PRO A C 1
ATOM 752 O O . PRO A 1 94 ? 14.963 2.245 -12.840 1.00 87.75 94 PRO A O 1
ATOM 755 N N . TYR A 1 95 ? 13.745 4.130 -12.789 1.00 80.38 95 TYR A N 1
ATOM 756 C CA . TYR A 1 95 ? 13.835 4.364 -14.222 1.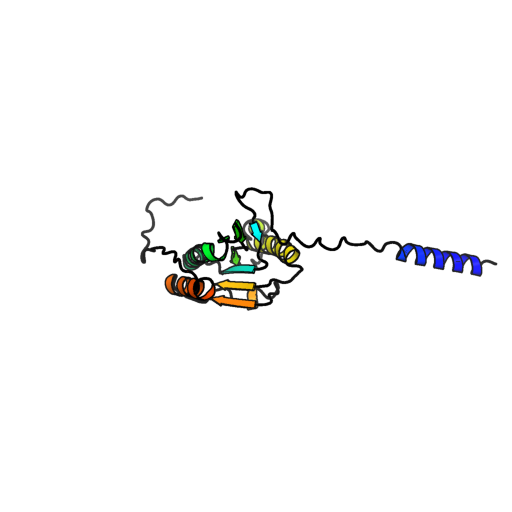00 80.38 95 TYR A CA 1
ATOM 757 C C . TYR A 1 95 ? 15.173 5.049 -14.561 1.00 80.38 95 TYR A C 1
ATOM 759 O O . TYR A 1 95 ? 15.423 6.173 -14.103 1.00 80.38 95 TYR A O 1
ATOM 767 N N . PRO A 1 96 ? 16.059 4.424 -15.361 1.00 78.44 96 PRO A N 1
ATOM 768 C CA . PRO A 1 96 ? 17.329 5.028 -15.741 1.00 78.44 96 PRO A CA 1
ATOM 769 C C . PRO A 1 96 ? 17.090 6.112 -16.796 1.00 78.44 96 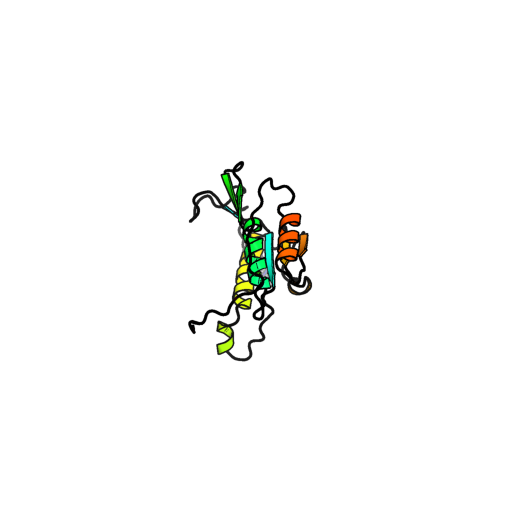PRO A C 1
ATOM 771 O O . PRO A 1 96 ? 17.096 5.844 -17.996 1.00 78.44 96 PRO A O 1
ATOM 774 N N . VAL A 1 97 ? 16.893 7.352 -16.346 1.00 78.62 97 VAL A N 1
ATOM 775 C CA . VAL A 1 97 ? 16.685 8.501 -17.236 1.00 78.62 97 VAL A CA 1
ATOM 776 C C . VAL A 1 97 ? 17.935 8.742 -18.089 1.00 78.62 97 VAL A C 1
ATOM 778 O O . VAL A 1 97 ? 18.991 9.102 -17.568 1.00 78.62 97 VAL A O 1
ATOM 781 N N . LYS A 1 98 ? 17.818 8.574 -19.411 1.00 81.69 98 LYS A N 1
ATOM 782 C CA . LYS A 1 98 ? 18.906 8.824 -20.377 1.00 81.69 98 LYS A CA 1
ATOM 783 C C . LYS A 1 98 ? 18.764 10.167 -21.085 1.00 81.69 98 LYS A C 1
ATOM 785 O O . LYS A 1 98 ? 19.759 10.720 -21.548 1.00 81.69 98 LYS A O 1
ATOM 790 N N . LYS A 1 99 ? 17.540 10.686 -21.196 1.00 82.31 99 LYS A N 1
ATOM 791 C CA . LYS A 1 99 ? 17.226 11.966 -21.852 1.00 82.31 99 LYS A CA 1
ATOM 792 C C . LYS A 1 99 ? 16.326 12.814 -20.964 1.00 82.31 99 LYS A C 1
ATOM 794 O O . LYS A 1 99 ? 15.433 12.285 -20.316 1.00 82.31 99 LYS A O 1
ATOM 799 N N . ASP A 1 100 ? 16.473 14.136 -21.014 1.00 77.12 100 ASP A N 1
ATOM 800 C CA . ASP A 1 100 ? 15.682 15.046 -20.168 1.00 77.12 100 ASP A CA 1
ATOM 801 C C . ASP A 1 100 ? 14.165 14.896 -20.350 1.00 77.12 100 ASP A C 1
ATOM 803 O O . ASP A 1 100 ? 13.420 15.002 -19.379 1.00 77.12 100 ASP A O 1
ATOM 807 N N . ARG A 1 101 ? 13.697 14.561 -21.562 1.00 77.81 101 ARG A N 1
ATOM 808 C CA . ARG A 1 101 ? 12.272 14.300 -21.837 1.00 77.81 101 ARG A CA 1
ATOM 809 C C . ARG A 1 101 ? 11.718 13.088 -21.077 1.00 77.81 101 ARG A C 1
ATOM 811 O O . ARG A 1 101 ? 10.522 13.021 -20.839 1.00 77.81 101 ARG A O 1
ATOM 818 N N . GLU A 1 102 ? 12.562 12.136 -20.693 1.00 77.88 102 GLU A N 1
ATOM 819 C CA . GLU A 1 102 ? 12.131 10.943 -19.955 1.00 77.88 102 GLU A CA 1
ATOM 820 C C . GLU A 1 102 ? 11.891 11.245 -18.470 1.00 77.88 102 GLU A C 1
ATOM 822 O O . GLU A 1 102 ? 11.208 10.482 -17.795 1.00 77.88 102 GLU A O 1
ATOM 827 N N . ARG A 1 103 ? 12.386 12.385 -17.958 1.00 73.88 103 ARG A N 1
ATOM 828 C CA . ARG A 1 103 ? 12.168 12.785 -16.559 1.00 73.88 103 ARG A CA 1
ATOM 829 C C . ARG A 1 103 ? 10.689 12.960 -16.234 1.00 73.88 103 ARG A C 1
ATOM 831 O O . ARG A 1 103 ? 10.265 12.563 -15.160 1.00 73.88 103 ARG A O 1
ATOM 838 N N . SER A 1 104 ? 9.901 13.507 -17.160 1.00 77.38 104 SER A N 1
ATOM 839 C CA . SER A 1 104 ? 8.461 13.709 -16.947 1.00 77.38 104 SER A CA 1
ATOM 840 C C . SER A 1 104 ? 7.655 12.409 -16.933 1.00 77.38 104 SER A C 1
ATOM 842 O O . SER A 1 104 ? 6.522 12.418 -16.473 1.00 77.38 104 SER A O 1
ATOM 844 N N . LEU A 1 105 ? 8.216 11.312 -17.451 1.00 77.88 105 LEU A N 1
ATOM 845 C CA . LEU A 1 105 ? 7.583 9.989 -17.475 1.00 77.88 105 LEU A CA 1
ATOM 846 C C . LEU A 1 105 ? 8.039 9.108 -16.302 1.00 77.88 105 LEU A C 1
ATOM 848 O O . LEU A 1 105 ? 7.584 7.979 -16.162 1.00 77.88 105 LEU A O 1
ATOM 852 N N . ASN A 1 106 ? 8.943 9.611 -15.458 1.00 85.12 106 ASN A N 1
ATOM 853 C CA . ASN A 1 106 ? 9.525 8.858 -14.362 1.00 85.12 106 ASN A CA 1
ATOM 854 C C . ASN A 1 106 ? 8.670 8.969 -13.090 1.00 85.12 106 ASN A C 1
ATOM 856 O O . ASN A 1 106 ? 8.956 9.775 -12.200 1.00 85.12 106 ASN A O 1
ATOM 860 N N . ALA A 1 107 ? 7.635 8.138 -12.977 1.00 86.88 107 ALA A N 1
ATOM 861 C CA . ALA A 1 107 ? 6.765 8.142 -11.802 1.00 86.88 107 ALA A CA 1
ATOM 862 C C . ALA A 1 107 ? 7.470 7.675 -10.510 1.00 86.88 107 ALA A C 1
ATOM 864 O O . ALA A 1 107 ? 7.033 8.045 -9.416 1.00 86.88 107 ALA A O 1
ATOM 865 N N . ARG A 1 108 ? 8.632 7.005 -10.603 1.00 92.00 108 ARG A N 1
ATOM 866 C CA . ARG A 1 108 ? 9.482 6.717 -9.436 1.00 92.00 108 ARG A CA 1
ATOM 867 C C . ARG A 1 108 ? 9.874 7.980 -8.665 1.00 92.00 108 ARG A C 1
ATOM 869 O O . ARG A 1 108 ? 9.918 7.947 -7.441 1.00 92.00 108 ARG A O 1
ATOM 876 N N . GLN A 1 109 ? 10.107 9.103 -9.342 1.00 91.12 109 GLN A N 1
ATOM 877 C CA . GLN A 1 109 ? 10.451 10.349 -8.652 1.00 91.12 109 GLN A CA 1
ATOM 878 C C . GLN A 1 109 ? 9.325 10.809 -7.710 1.00 91.12 109 GLN A C 1
ATOM 880 O O . GLN A 1 109 ? 9.590 11.241 -6.591 1.00 91.12 109 GLN A O 1
ATOM 885 N N . GLY A 1 110 ? 8.068 10.688 -8.149 1.00 91.62 110 GLY A N 1
ATOM 886 C CA . GLY A 1 110 ? 6.906 11.012 -7.321 1.00 91.62 110 GLY A CA 1
ATOM 887 C C . GLY A 1 110 ? 6.770 10.072 -6.124 1.00 91.62 110 GLY A C 1
ATOM 888 O O . GLY A 1 110 ? 6.503 10.531 -5.016 1.00 91.62 110 GLY A O 1
ATOM 889 N N . LEU A 1 111 ? 7.023 8.777 -6.336 1.00 94.94 111 LEU A N 1
ATOM 890 C CA . LEU A 1 111 ? 7.071 7.785 -5.264 1.00 94.94 111 LEU A CA 1
ATOM 891 C C . LEU A 1 111 ? 8.140 8.137 -4.217 1.00 94.94 111 LEU A C 1
ATOM 893 O O . LEU A 1 111 ? 7.844 8.138 -3.025 1.00 94.94 111 LEU A O 1
ATOM 897 N N . ASP A 1 112 ? 9.360 8.466 -4.645 1.00 95.00 112 ASP A N 1
ATOM 898 C CA . ASP A 1 112 ? 10.457 8.786 -3.728 1.00 95.00 112 ASP A CA 1
ATOM 899 C C . ASP A 1 112 ? 10.156 10.042 -2.894 1.00 95.00 112 ASP A C 1
ATOM 901 O O . ASP A 1 112 ? 10.346 10.012 -1.679 1.00 95.00 112 ASP A O 1
ATOM 905 N N . TYR A 1 113 ? 9.621 11.108 -3.504 1.00 95.12 113 TYR A N 1
ATOM 906 C CA . TYR A 1 113 ? 9.236 12.319 -2.766 1.00 95.12 113 TYR A CA 1
ATOM 907 C C . TYR A 1 113 ? 8.108 12.071 -1.773 1.00 95.12 113 TYR A C 1
ATOM 909 O O . TYR A 1 113 ? 8.189 12.502 -0.625 1.00 95.12 113 TYR A O 1
ATOM 917 N N . PHE A 1 114 ? 7.076 11.333 -2.186 1.00 97.06 114 PHE A N 1
ATOM 918 C CA . PHE A 1 114 ? 6.001 10.973 -1.272 1.00 97.06 114 PHE A CA 1
ATOM 919 C C . PHE A 1 114 ? 6.542 10.179 -0.076 1.00 97.06 114 PHE A C 1
ATOM 921 O O . PHE A 1 114 ? 6.160 10.417 1.070 1.00 97.06 114 PHE A O 1
ATOM 928 N N . MET A 1 115 ? 7.449 9.235 -0.336 1.00 97.50 115 MET A N 1
ATOM 929 C CA . MET A 1 115 ? 8.041 8.415 0.711 1.00 97.50 115 MET A CA 1
ATOM 930 C C . MET A 1 115 ? 8.976 9.192 1.626 1.00 97.50 115 MET A C 1
ATOM 932 O O . MET A 1 115 ? 9.017 8.886 2.812 1.00 97.50 115 MET A O 1
ATOM 936 N N . GLU A 1 116 ? 9.694 10.197 1.134 1.00 97.25 116 GLU A N 1
ATOM 937 C CA . GLU A 1 116 ? 10.489 11.088 1.981 1.00 97.25 116 GLU A CA 1
ATOM 938 C C . GLU A 1 116 ? 9.609 11.766 3.042 1.00 97.25 116 GLU A C 1
ATOM 940 O O . GLU A 1 116 ? 9.870 11.639 4.245 1.00 97.25 116 GLU A O 1
ATOM 945 N N . ASP A 1 117 ? 8.504 12.376 2.610 1.00 96.75 117 ASP A N 1
ATOM 946 C CA . ASP A 1 117 ? 7.546 13.037 3.499 1.00 96.75 117 ASP A CA 1
ATOM 947 C C . ASP A 1 117 ? 6.879 12.042 4.457 1.00 96.75 117 ASP A C 1
ATOM 949 O O . ASP A 1 117 ? 6.766 12.282 5.666 1.00 96.75 117 ASP A O 1
ATOM 953 N N . TRP A 1 118 ? 6.462 10.885 3.936 1.00 97.12 118 TRP A N 1
ATOM 954 C CA . TRP A 1 118 ? 5.780 9.865 4.724 1.00 97.12 118 TRP A CA 1
ATOM 955 C C . TRP A 1 118 ? 6.686 9.227 5.779 1.00 97.12 118 TRP A C 1
ATOM 957 O O . TRP A 1 118 ? 6.281 9.021 6.927 1.00 97.12 118 TRP A O 1
ATOM 967 N N . MET A 1 119 ? 7.941 8.952 5.429 1.00 97.31 119 MET A N 1
ATOM 968 C CA . MET A 1 119 ? 8.940 8.484 6.384 1.00 97.31 119 MET A CA 1
ATOM 969 C C . MET A 1 119 ? 9.237 9.559 7.430 1.00 97.31 119 MET A C 1
ATOM 971 O O . MET A 1 119 ? 9.389 9.217 8.604 1.00 97.31 119 MET A O 1
ATOM 975 N N . GLY A 1 120 ? 9.243 10.840 7.046 1.00 95.38 120 GLY A N 1
ATOM 976 C CA . GLY A 1 120 ? 9.294 11.970 7.973 1.00 95.38 120 GLY A CA 1
ATOM 977 C C . GLY A 1 120 ? 8.161 11.925 9.003 1.00 95.38 120 GLY A C 1
ATOM 978 O O . GLY A 1 120 ? 8.425 11.934 10.207 1.00 95.38 120 GLY A O 1
ATOM 979 N N . TYR A 1 121 ? 6.913 11.759 8.549 1.00 92.44 121 TYR A N 1
ATOM 980 C CA . TYR A 1 121 ? 5.741 11.563 9.419 1.00 92.44 121 TYR A CA 1
ATOM 981 C C . TYR A 1 121 ? 5.893 10.344 10.348 1.00 92.44 121 TYR A C 1
ATOM 983 O O . TYR A 1 121 ? 5.519 10.376 11.523 1.00 92.44 121 TYR A O 1
ATOM 991 N N . CYS A 1 122 ? 6.494 9.265 9.847 1.00 94.62 122 CYS A N 1
ATOM 992 C CA . CYS A 1 122 ? 6.722 8.037 10.605 1.00 94.62 122 CYS A CA 1
ATOM 993 C C . CYS A 1 122 ? 7.941 8.095 11.547 1.00 94.62 122 CYS A C 1
ATOM 995 O O . CYS A 1 122 ? 8.282 7.079 12.152 1.00 94.62 122 CYS A O 1
ATOM 997 N N . ASN A 1 123 ? 8.601 9.248 11.716 1.00 94.50 123 ASN A N 1
ATOM 998 C CA . ASN A 1 123 ? 9.856 9.387 12.472 1.00 94.50 123 ASN A CA 1
ATOM 999 C C . ASN A 1 123 ? 10.968 8.452 11.957 1.00 94.50 123 ASN A C 1
ATOM 1001 O O . ASN A 1 123 ? 11.702 7.837 12.732 1.00 94.50 123 ASN A O 1
ATOM 1005 N N . GLY A 1 124 ? 11.059 8.308 10.636 1.00 95.25 124 GLY A N 1
ATOM 1006 C CA . GLY A 1 124 ? 12.090 7.538 9.952 1.00 95.25 124 GLY A CA 1
ATOM 1007 C C . GLY A 1 124 ? 11.882 6.023 9.941 1.00 95.25 124 GLY A C 1
ATOM 1008 O O . GLY A 1 124 ? 12.746 5.325 9.419 1.00 95.25 124 GLY A O 1
ATOM 1009 N N . ARG A 1 125 ? 10.772 5.483 10.476 1.00 97.25 125 ARG A N 1
ATOM 1010 C CA . ARG A 1 125 ? 10.479 4.038 10.419 1.00 97.25 125 ARG A CA 1
ATOM 1011 C C . ARG A 1 125 ? 8.983 3.724 10.460 1.00 97.25 125 ARG A C 1
ATOM 1013 O O . ARG A 1 125 ? 8.288 4.161 11.371 1.00 97.25 125 ARG A O 1
ATOM 1020 N N . LEU A 1 126 ? 8.525 2.886 9.534 1.00 97.88 126 LEU A N 1
ATOM 1021 C CA . LEU A 1 126 ? 7.149 2.383 9.480 1.00 97.88 126 LEU A CA 1
ATOM 1022 C C . LEU A 1 126 ? 6.888 1.343 10.581 1.00 97.88 126 LEU A C 1
ATOM 1024 O O . LEU A 1 126 ? 7.780 0.587 10.975 1.00 97.88 126 LEU A O 1
ATOM 1028 N N . ASP A 1 127 ? 5.646 1.259 11.046 1.00 97.44 127 ASP A N 1
ATOM 1029 C CA . ASP A 1 127 ? 5.179 0.170 11.907 1.00 97.44 127 ASP A CA 1
ATOM 1030 C C . ASP A 1 127 ? 4.793 -1.078 11.089 1.00 97.44 127 ASP A C 1
ATOM 1032 O O . ASP A 1 127 ? 4.909 -2.202 11.589 1.00 97.44 127 ASP A O 1
ATOM 1036 N N . GLY A 1 128 ? 4.398 -0.899 9.823 1.00 97.06 128 GLY A N 1
ATOM 1037 C CA . GLY A 1 128 ? 4.095 -1.992 8.900 1.00 97.06 128 GLY A CA 1
ATOM 1038 C C . GLY A 1 128 ? 4.288 -1.621 7.430 1.00 97.06 128 GLY A C 1
ATOM 1039 O O . GLY A 1 128 ? 4.058 -0.486 7.024 1.00 97.06 128 GLY A O 1
ATOM 1040 N N . MET A 1 129 ? 4.686 -2.597 6.624 1.00 98.19 129 MET A N 1
ATOM 1041 C CA . MET A 1 129 ? 4.806 -2.479 5.175 1.00 98.19 129 MET A CA 1
ATOM 1042 C C . MET A 1 129 ? 4.241 -3.749 4.549 1.00 98.19 129 MET A C 1
ATOM 1044 O O . MET A 1 129 ? 4.739 -4.835 4.836 1.00 98.19 129 MET A O 1
ATOM 1048 N N . THR A 1 130 ? 3.218 -3.615 3.715 1.00 98.38 130 THR A N 1
ATOM 1049 C CA . THR A 1 130 ? 2.671 -4.723 2.928 1.00 98.38 130 THR A CA 1
ATOM 1050 C C . THR A 1 130 ? 3.172 -4.598 1.495 1.00 98.38 130 THR A C 1
ATOM 1052 O O . THR A 1 130 ? 3.080 -3.526 0.901 1.00 98.38 130 THR A O 1
ATOM 1055 N N . LEU A 1 131 ? 3.719 -5.680 0.957 1.00 98.44 131 LEU A N 1
ATOM 1056 C CA . LEU A 1 131 ? 4.272 -5.783 -0.386 1.00 98.44 131 LEU A CA 1
ATOM 1057 C C . LEU A 1 131 ? 3.436 -6.789 -1.167 1.00 98.44 131 LEU A C 1
ATOM 1059 O O . LEU A 1 131 ? 3.382 -7.951 -0.779 1.00 98.44 131 LEU A O 1
ATOM 1063 N N . ILE A 1 132 ? 2.773 -6.344 -2.229 1.00 98.31 132 ILE A N 1
ATOM 1064 C CA . ILE A 1 132 ? 1.973 -7.202 -3.101 1.00 98.31 132 ILE A CA 1
ATOM 1065 C C . ILE A 1 132 ? 2.722 -7.360 -4.414 1.00 98.31 132 ILE A C 1
ATOM 1067 O O . ILE A 1 132 ? 2.856 -6.389 -5.159 1.00 98.31 132 ILE A O 1
ATOM 1071 N N . ASN A 1 133 ? 3.253 -8.560 -4.649 1.00 97.75 133 ASN A N 1
ATOM 1072 C CA . ASN A 1 133 ? 4.148 -8.897 -5.757 1.00 97.75 133 ASN A CA 1
ATOM 1073 C C . ASN A 1 133 ? 5.418 -8.026 -5.853 1.00 97.75 133 ASN A C 1
ATOM 1075 O O . ASN A 1 133 ? 6.133 -8.095 -6.845 1.00 97.75 133 ASN A O 1
ATOM 1079 N N . VAL A 1 134 ? 5.739 -7.223 -4.829 1.00 97.81 134 VAL A N 1
ATOM 1080 C CA . VAL A 1 134 ? 6.958 -6.401 -4.788 1.00 97.81 134 VAL A CA 1
ATOM 1081 C C . VAL A 1 134 ? 8.058 -7.160 -4.050 1.00 97.81 134 VAL A C 1
ATOM 1083 O O . VAL A 1 134 ? 7.930 -7.395 -2.844 1.00 97.81 134 VAL A O 1
ATOM 1086 N N . PRO A 1 135 ? 9.190 -7.467 -4.702 1.00 96.50 135 PRO A N 1
ATOM 1087 C CA . PRO A 1 135 ? 10.312 -8.093 -4.021 1.00 96.50 135 PRO A CA 1
ATOM 1088 C C . PRO A 1 135 ? 10.867 -7.225 -2.883 1.00 96.50 135 PRO A C 1
ATOM 1090 O O . PRO A 1 135 ? 11.175 -6.041 -3.053 1.00 96.50 135 PRO A O 1
ATOM 1093 N N . GLN A 1 136 ? 11.030 -7.813 -1.697 1.00 96.12 136 GLN A N 1
ATOM 1094 C CA . GLN A 1 136 ? 11.407 -7.085 -0.478 1.00 96.12 136 GLN A CA 1
ATOM 1095 C C . GLN A 1 136 ? 12.763 -6.367 -0.590 1.00 96.12 136 GLN A C 1
ATOM 1097 O O . GLN A 1 136 ? 12.999 -5.336 0.046 1.00 96.12 136 GLN A O 1
ATOM 1102 N N . GLU A 1 137 ? 13.683 -6.875 -1.404 1.00 95.88 137 GLU A N 1
ATOM 1103 C CA . GLU A 1 137 ? 14.975 -6.246 -1.641 1.00 95.88 137 GLU A CA 1
ATOM 1104 C C . GLU A 1 137 ? 14.889 -4.887 -2.339 1.00 95.88 137 GLU A C 1
ATOM 1106 O O . GLU A 1 137 ? 15.798 -4.073 -2.159 1.00 95.88 137 GLU A O 1
ATOM 1111 N N . LYS A 1 138 ? 13.798 -4.622 -3.065 1.00 95.81 138 LYS A N 1
ATOM 1112 C CA . LYS A 1 138 ? 13.565 -3.385 -3.817 1.00 95.81 138 LYS A CA 1
ATOM 1113 C C . LYS A 1 138 ? 13.116 -2.194 -2.952 1.00 95.81 138 LYS A C 1
ATOM 1115 O O . LYS A 1 138 ? 13.092 -1.053 -3.427 1.00 95.81 138 LYS A O 1
ATOM 1120 N N . VAL A 1 139 ? 12.770 -2.448 -1.687 1.00 96.00 139 VAL A N 1
ATOM 1121 C CA . VAL A 1 139 ? 12.221 -1.455 -0.740 1.00 96.00 139 VAL A CA 1
ATOM 1122 C C . VAL A 1 139 ? 13.084 -1.252 0.512 1.00 96.00 139 VAL A C 1
ATOM 1124 O O . VAL A 1 139 ? 12.673 -0.573 1.451 1.00 96.00 139 VAL A O 1
ATOM 1127 N N . LYS A 1 140 ? 14.307 -1.803 0.542 1.00 94.56 140 LYS A N 1
ATOM 1128 C CA . LYS A 1 140 ? 15.224 -1.759 1.703 1.00 94.56 140 LYS A CA 1
ATOM 1129 C C . LYS A 1 140 ? 15.532 -0.352 2.225 1.00 94.56 140 LYS A C 1
ATOM 1131 O O . LYS A 1 140 ? 15.895 -0.205 3.389 1.00 94.56 140 LYS A O 1
ATOM 1136 N N . GLN A 1 141 ? 15.409 0.666 1.379 1.00 95.25 141 GLN A N 1
ATOM 1137 C CA . GLN A 1 141 ? 15.599 2.070 1.734 1.00 95.25 141 GLN A CA 1
ATOM 1138 C C . GLN A 1 141 ? 14.546 2.603 2.722 1.00 95.25 141 GLN A C 1
ATOM 1140 O O . GLN A 1 141 ? 14.812 3.589 3.405 1.00 95.25 141 GLN A O 1
ATOM 1145 N N . TRP A 1 142 ? 13.379 1.959 2.832 1.00 97.06 142 TRP A N 1
ATOM 1146 C CA . TRP A 1 142 ? 12.300 2.370 3.732 1.00 97.06 142 TRP A CA 1
ATOM 1147 C C . TRP A 1 142 ? 12.141 1.346 4.863 1.00 97.06 142 TRP A C 1
ATOM 1149 O O . TRP A 1 142 ? 11.491 0.314 4.687 1.00 97.06 142 TRP A O 1
ATOM 1159 N N . PRO A 1 143 ? 12.743 1.578 6.042 1.00 97.38 143 PRO A N 1
ATOM 1160 C CA . PRO A 1 143 ? 12.682 0.617 7.134 1.00 97.38 143 PRO A CA 1
ATOM 1161 C C . PRO A 1 143 ? 11.259 0.486 7.694 1.00 97.38 143 PRO A C 1
ATOM 1163 O O . PRO A 1 143 ? 10.570 1.477 7.948 1.00 97.38 143 PRO A O 1
ATOM 1166 N N . SER A 1 144 ? 10.866 -0.752 7.987 1.00 97.88 144 SER A N 1
ATOM 1167 C CA . SER A 1 144 ? 9.617 -1.092 8.670 1.00 97.88 144 SER A CA 1
ATOM 1168 C C . SER A 1 144 ? 9.877 -2.074 9.809 1.00 97.88 144 SER A C 1
ATOM 1170 O O . SER A 1 144 ? 10.788 -2.897 9.724 1.00 97.88 144 SER A O 1
ATOM 1172 N N . ARG A 1 145 ? 9.087 -2.000 10.887 1.00 97.75 145 ARG A N 1
ATOM 1173 C CA . ARG A 1 145 ? 9.124 -2.998 11.972 1.00 97.75 145 ARG A CA 1
ATOM 1174 C C . ARG A 1 145 ? 8.641 -4.364 11.497 1.00 97.75 145 ARG A C 1
ATOM 1176 O O . ARG A 1 145 ? 9.225 -5.371 11.875 1.00 97.75 145 ARG A O 1
ATOM 1183 N N . ASN A 1 146 ? 7.587 -4.370 10.685 1.00 97.19 146 ASN A N 1
ATOM 1184 C CA . ASN A 1 146 ? 6.986 -5.574 10.130 1.00 97.19 146 ASN A CA 1
ATOM 1185 C C . ASN A 1 146 ? 6.868 -5.425 8.616 1.00 97.19 146 ASN A C 1
ATOM 1187 O O . ASN A 1 146 ? 6.417 -4.386 8.127 1.00 97.19 146 ASN A O 1
ATOM 1191 N N . VAL A 1 147 ? 7.256 -6.463 7.884 1.00 97.88 147 VAL A N 1
ATOM 1192 C CA . VAL A 1 147 ? 7.060 -6.548 6.437 1.00 97.88 147 VAL A CA 1
ATOM 1193 C C . VAL A 1 147 ? 6.200 -7.771 6.165 1.00 97.88 147 VAL A C 1
ATOM 1195 O O . VAL A 1 147 ? 6.508 -8.859 6.642 1.00 97.88 147 VAL A O 1
ATOM 1198 N N . THR A 1 148 ? 5.098 -7.576 5.453 1.00 97.75 148 THR A N 1
ATOM 1199 C CA . THR A 1 148 ? 4.212 -8.638 4.973 1.00 97.75 148 THR A CA 1
ATOM 1200 C C . THR A 1 148 ? 4.360 -8.715 3.467 1.00 97.75 148 THR A C 1
ATOM 1202 O O . THR A 1 148 ? 4.288 -7.685 2.804 1.00 97.75 148 THR A O 1
ATOM 1205 N N . VAL A 1 149 ? 4.580 -9.914 2.941 1.00 98.00 149 VAL A N 1
ATOM 1206 C CA . VAL A 1 149 ? 4.683 -10.160 1.503 1.00 98.00 149 VAL A CA 1
ATOM 1207 C C . VAL A 1 149 ? 3.488 -11.006 1.089 1.00 98.00 149 VAL A C 1
ATOM 1209 O O . VAL A 1 149 ? 3.172 -11.992 1.754 1.00 98.00 149 VAL A O 1
ATOM 1212 N N . ILE A 1 150 ? 2.810 -10.571 0.036 1.00 97.75 150 ILE A N 1
ATOM 1213 C CA . ILE A 1 150 ? 1.685 -11.245 -0.599 1.00 97.75 150 ILE A CA 1
ATOM 1214 C C . ILE A 1 150 ? 2.087 -11.457 -2.052 1.00 97.75 150 ILE A C 1
ATOM 1216 O O . ILE A 1 150 ? 2.219 -10.488 -2.796 1.00 97.75 150 ILE A O 1
ATOM 1220 N N . ASP A 1 151 ? 2.255 -12.714 -2.439 1.00 96.56 151 ASP A N 1
ATOM 1221 C CA . ASP A 1 151 ? 2.629 -13.088 -3.799 1.00 96.56 151 ASP A CA 1
ATOM 1222 C C . ASP A 1 151 ? 1.501 -13.899 -4.441 1.00 96.56 151 ASP A C 1
ATOM 1224 O O . ASP A 1 151 ? 0.899 -14.768 -3.802 1.00 96.56 151 ASP A O 1
ATOM 1228 N N . GLY A 1 152 ? 1.212 -13.632 -5.708 1.00 95.31 152 GLY A N 1
ATOM 1229 C CA . GLY A 1 152 ? 0.220 -14.372 -6.479 1.00 95.31 152 GLY A CA 1
ATOM 1230 C C . GLY A 1 152 ? 0.243 -13.980 -7.948 1.00 95.31 152 GLY A C 1
ATOM 1231 O O . GLY A 1 152 ? 0.656 -12.878 -8.298 1.00 95.31 152 GLY A O 1
ATOM 1232 N N . ASP A 1 153 ? -0.196 -14.893 -8.806 1.00 94.88 153 ASP A N 1
ATOM 1233 C CA . ASP A 1 153 ? -0.248 -14.743 -10.263 1.00 94.88 153 ASP A CA 1
ATOM 1234 C C . ASP A 1 153 ? -1.680 -14.571 -10.796 1.00 94.88 153 ASP A C 1
ATOM 1236 O O . ASP A 1 153 ? -1.885 -14.372 -11.995 1.00 94.88 153 ASP A O 1
ATOM 1240 N N . ASP A 1 154 ? -2.675 -14.594 -9.907 1.00 93.31 154 ASP A N 1
ATOM 1241 C CA . ASP A 1 154 ? -4.076 -14.387 -10.239 1.00 93.31 154 ASP A CA 1
ATOM 1242 C C . ASP A 1 154 ? -4.789 -13.472 -9.218 1.00 93.31 154 ASP A C 1
ATOM 1244 O O . ASP A 1 154 ? -4.446 -13.453 -8.031 1.00 93.31 154 ASP A O 1
ATOM 1248 N N . PRO A 1 155 ? -5.822 -12.716 -9.639 1.00 93.19 155 PRO A N 1
ATOM 1249 C CA . PRO A 1 155 ? -6.513 -11.784 -8.749 1.00 93.19 155 PRO A CA 1
ATOM 1250 C C . PRO A 1 155 ? -7.184 -12.437 -7.535 1.00 93.19 155 PRO A C 1
ATOM 1252 O O . PRO A 1 155 ? -7.313 -11.798 -6.491 1.00 93.19 155 PRO A O 1
ATOM 1255 N N . TYR A 1 156 ? -7.648 -13.685 -7.658 1.00 92.25 156 TYR A N 1
ATOM 1256 C CA . TYR A 1 156 ? -8.351 -14.372 -6.579 1.00 92.25 156 TYR A CA 1
ATOM 1257 C C . TYR A 1 156 ? -7.384 -14.762 -5.459 1.00 92.25 156 TYR A C 1
ATOM 1259 O O . TYR A 1 156 ? -7.679 -14.500 -4.290 1.00 92.25 156 TYR A O 1
ATOM 1267 N N . SER A 1 157 ? -6.225 -15.337 -5.792 1.00 94.56 157 SER A N 1
ATOM 1268 C CA . SER A 1 157 ? -5.224 -15.719 -4.791 1.00 94.56 157 SER A CA 1
ATOM 1269 C C . SER A 1 157 ? -4.680 -14.506 -4.040 1.00 94.56 157 SER A C 1
ATOM 1271 O O . SER A 1 157 ? -4.595 -14.545 -2.808 1.00 94.56 157 SER A O 1
ATOM 1273 N N . VAL A 1 158 ? -4.392 -13.406 -4.743 1.00 95.75 158 VAL A N 1
ATOM 1274 C CA . VAL A 1 158 ? -3.934 -12.156 -4.119 1.00 95.75 158 VAL A CA 1
ATOM 1275 C C . VAL A 1 158 ? -5.020 -11.569 -3.214 1.00 95.75 158 VAL A C 1
ATOM 1277 O O . VAL A 1 158 ? -4.766 -11.305 -2.036 1.00 95.75 158 VAL A O 1
ATOM 1280 N N . ALA A 1 159 ? -6.256 -11.431 -3.706 1.00 94.12 159 ALA A N 1
ATOM 1281 C CA . ALA A 1 159 ? -7.360 -10.893 -2.908 1.00 94.12 159 ALA A CA 1
ATOM 1282 C C . ALA A 1 159 ? -7.657 -11.750 -1.666 1.00 94.12 159 ALA A C 1
ATOM 1284 O O . ALA A 1 159 ? -7.910 -11.212 -0.586 1.00 94.12 159 ALA A O 1
ATOM 1285 N N . SER A 1 160 ? -7.582 -13.079 -1.789 1.00 93.06 160 SER A N 1
ATOM 1286 C CA . SER A 1 160 ? -7.761 -13.994 -0.659 1.00 93.06 160 SER A CA 1
ATOM 1287 C C . SER A 1 160 ? -6.682 -13.797 0.406 1.00 93.06 160 SER A C 1
ATOM 1289 O O . SER A 1 160 ? -6.994 -13.813 1.595 1.00 93.06 160 SER A O 1
ATOM 1291 N N . GLN A 1 161 ? -5.422 -13.611 0.011 1.00 95.94 161 GLN A N 1
ATOM 1292 C CA . GLN A 1 161 ? -4.329 -13.368 0.953 1.00 95.94 161 GLN A CA 1
ATOM 1293 C C . GLN A 1 161 ? -4.470 -12.015 1.656 1.00 95.94 161 GLN A C 1
ATOM 1295 O O . GLN A 1 161 ? -4.325 -11.957 2.876 1.00 95.94 161 GLN A O 1
ATOM 1300 N N . ILE A 1 162 ? -4.840 -10.957 0.925 1.00 94.44 162 ILE A N 1
ATOM 1301 C CA . ILE A 1 162 ? -5.147 -9.636 1.500 1.00 94.44 162 ILE A CA 1
ATOM 1302 C C . ILE A 1 162 ? -6.263 -9.761 2.547 1.00 94.44 162 ILE A C 1
ATOM 1304 O O . ILE A 1 162 ? -6.127 -9.280 3.674 1.00 94.44 162 ILE A O 1
ATOM 1308 N N . ALA A 1 163 ? -7.352 -10.455 2.205 1.00 91.62 163 ALA A N 1
ATOM 1309 C CA . ALA A 1 163 ? -8.481 -10.644 3.107 1.00 91.62 163 ALA A CA 1
ATOM 1310 C C . ALA A 1 163 ? -8.100 -11.450 4.361 1.00 91.62 163 ALA A C 1
ATOM 1312 O O . ALA A 1 163 ? -8.477 -11.084 5.471 1.00 91.62 163 ALA A O 1
ATOM 1313 N N . LEU A 1 164 ? -7.327 -12.528 4.225 1.00 91.44 164 LEU A N 1
ATOM 1314 C CA . LEU A 1 164 ? -6.886 -13.319 5.378 1.00 91.44 164 LEU A CA 1
ATOM 1315 C C . LEU A 1 164 ? -5.910 -12.544 6.273 1.00 91.44 164 LEU A C 1
ATOM 1317 O O . LEU A 1 164 ? -5.972 -12.670 7.498 1.00 91.44 164 LEU A O 1
ATOM 1321 N N . ASN A 1 165 ? -5.043 -11.726 5.677 1.00 90.88 165 ASN A N 1
ATOM 1322 C CA . ASN A 1 165 ? -4.062 -10.932 6.403 1.00 90.88 165 ASN A CA 1
ATOM 1323 C C . ASN A 1 165 ? -4.709 -9.796 7.208 1.00 90.88 165 ASN A C 1
ATOM 1325 O O . ASN A 1 165 ? -4.468 -9.673 8.406 1.00 90.88 165 ASN A O 1
ATOM 1329 N N . ASP A 1 166 ? -5.539 -8.973 6.564 1.00 85.88 166 ASP A N 1
ATOM 1330 C CA . ASP A 1 166 ? -6.028 -7.728 7.166 1.00 85.88 166 ASP A CA 1
ATOM 1331 C C . ASP A 1 166 ? -7.493 -7.816 7.647 1.00 85.88 166 ASP A C 1
ATOM 1333 O O . ASP A 1 166 ? -7.930 -6.970 8.426 1.00 85.88 166 ASP A O 1
ATOM 1337 N N . TRP A 1 167 ? -8.271 -8.807 7.185 1.00 83.94 167 TRP A N 1
ATOM 1338 C CA . TRP A 1 167 ? -9.733 -8.892 7.374 1.00 83.94 167 TRP A CA 1
ATOM 1339 C C . TRP A 1 167 ? -10.211 -10.219 7.983 1.00 83.94 167 TRP A C 1
ATOM 1341 O O . TRP A 1 167 ? -11.417 -10.441 8.076 1.00 83.94 167 TRP A O 1
ATOM 1351 N N . SER A 1 168 ? -9.315 -11.096 8.444 1.00 83.38 168 SER A N 1
ATOM 1352 C CA . SER A 1 168 ? -9.696 -12.417 8.982 1.00 83.38 168 SER A CA 1
ATOM 1353 C C . SER A 1 168 ? -10.664 -12.362 10.168 1.00 83.38 168 SER A C 1
ATOM 1355 O O . SER A 1 168 ? -11.414 -13.310 10.385 1.00 83.38 168 SER A O 1
ATOM 1357 N N . TYR A 1 169 ? -10.684 -11.250 10.904 1.00 82.00 169 TYR A N 1
ATOM 1358 C CA . TYR A 1 169 ? -11.594 -11.012 12.029 1.00 82.00 169 TYR A CA 1
ATOM 1359 C C . TYR A 1 169 ? -12.790 -10.112 11.678 1.00 82.00 169 TYR A C 1
ATOM 1361 O O . TYR A 1 169 ? -13.523 -9.693 12.570 1.00 82.00 169 TYR A O 1
ATOM 1369 N N . SER A 1 170 ? -12.982 -9.768 10.401 1.00 82.44 170 SER A N 1
ATOM 1370 C CA . SER A 1 170 ? -14.097 -8.929 9.964 1.00 82.44 170 SER A CA 1
ATOM 1371 C C . SER A 1 170 ? -15.384 -9.744 9.836 1.00 82.44 170 SER A C 1
ATOM 1373 O O . SER A 1 170 ? -15.440 -10.725 9.099 1.00 82.44 170 SER A O 1
ATOM 1375 N N . ASP A 1 171 ? -16.469 -9.255 10.439 1.00 83.88 171 ASP A N 1
ATOM 1376 C CA . ASP A 1 171 ? -17.826 -9.786 10.228 1.00 83.88 171 ASP A CA 1
ATOM 1377 C C . ASP A 1 171 ? -18.404 -9.430 8.841 1.00 83.88 171 ASP A C 1
ATOM 1379 O O . ASP A 1 171 ? -19.544 -9.766 8.511 1.00 83.88 171 ASP A O 1
ATOM 1383 N N . ARG A 1 172 ? -17.658 -8.669 8.028 1.00 81.19 172 ARG A N 1
ATOM 1384 C CA . ARG A 1 172 ? -18.095 -8.147 6.729 1.00 81.19 172 ARG A CA 1
ATOM 1385 C C . ARG A 1 172 ? -17.067 -8.471 5.653 1.00 81.19 172 ARG A C 1
ATOM 1387 O O . ARG A 1 172 ? -15.890 -8.159 5.810 1.00 81.19 172 ARG A O 1
ATOM 1394 N N . ALA A 1 173 ? -17.541 -8.995 4.527 1.00 81.06 173 ALA A N 1
ATOM 1395 C CA . ALA A 1 173 ? -16.738 -9.222 3.331 1.00 81.06 173 ALA A CA 1
ATOM 1396 C C . ALA A 1 173 ? -17.176 -8.288 2.195 1.00 81.06 173 ALA A C 1
ATOM 1398 O O . ALA A 1 173 ? -18.366 -8.001 2.035 1.00 81.06 173 ALA A O 1
ATOM 1399 N N . VAL A 1 174 ? -16.210 -7.834 1.398 1.00 79.88 174 VAL A N 1
ATOM 1400 C CA . VAL A 1 174 ? -16.449 -7.134 0.132 1.00 79.88 174 VAL A CA 1
ATOM 1401 C C . VAL A 1 174 ? -16.170 -8.124 -0.991 1.00 79.88 174 VAL A C 1
ATOM 1403 O O . VAL A 1 174 ? -15.089 -8.700 -1.044 1.00 79.88 174 VAL A O 1
ATOM 1406 N N . LEU A 1 175 ? -17.146 -8.334 -1.874 1.00 82.62 175 LEU A N 1
ATOM 1407 C CA . LEU A 1 175 ? -16.991 -9.197 -3.042 1.00 82.62 175 LEU A CA 1
ATOM 1408 C C . LEU A 1 175 ? -17.055 -8.354 -4.310 1.00 82.62 175 LEU A C 1
ATOM 1410 O O . LEU A 1 175 ? -18.024 -7.625 -4.527 1.00 82.62 175 LEU A O 1
ATOM 1414 N N . ALA A 1 176 ? -16.038 -8.493 -5.153 1.00 83.19 176 ALA A N 1
ATOM 1415 C CA . ALA A 1 176 ? -16.017 -7.947 -6.499 1.00 83.19 176 ALA A CA 1
ATOM 1416 C C . ALA A 1 176 ? -16.014 -9.107 -7.496 1.00 83.19 176 ALA A C 1
ATOM 1418 O O . ALA A 1 176 ? -15.202 -10.023 -7.394 1.00 83.19 176 ALA A O 1
ATOM 1419 N N . VAL A 1 177 ? -16.941 -9.076 -8.451 1.00 82.56 177 VAL A N 1
ATOM 1420 C CA . VAL A 1 177 ? -17.005 -10.074 -9.522 1.00 82.56 177 VAL A CA 1
ATOM 1421 C C . VAL A 1 177 ? -16.215 -9.543 -10.706 1.00 82.56 177 VAL A C 1
ATOM 1423 O O . VAL A 1 177 ? -16.570 -8.507 -11.271 1.00 82.56 177 VAL A O 1
ATOM 1426 N N . ILE A 1 178 ? -15.167 -10.264 -11.088 1.00 82.38 178 ILE A N 1
ATOM 1427 C CA . ILE A 1 178 ? -14.357 -9.962 -12.268 1.00 82.38 178 ILE A CA 1
ATOM 1428 C C . ILE A 1 178 ? -14.704 -10.938 -13.389 1.00 82.38 178 ILE A C 1
ATOM 1430 O O . ILE A 1 178 ? -15.095 -12.080 -13.143 1.00 82.38 178 ILE A O 1
ATOM 1434 N N . LYS A 1 179 ? -14.596 -10.485 -14.638 1.00 77.31 179 LYS A N 1
ATOM 1435 C CA . LYS A 1 179 ? -14.713 -11.380 -15.792 1.00 77.31 179 LYS A CA 1
ATOM 1436 C C . LYS A 1 179 ? -13.351 -11.996 -16.074 1.00 77.31 179 LYS A C 1
ATOM 1438 O O . LYS A 1 179 ? -12.370 -11.269 -16.150 1.00 77.31 179 LYS A O 1
ATOM 1443 N N . GLU A 1 180 ? -13.318 -13.300 -16.325 1.00 69.88 180 GLU A N 1
ATOM 1444 C CA . GLU A 1 180 ? -12.092 -13.986 -16.763 1.00 69.88 180 GLU A CA 1
ATOM 1445 C C . GLU A 1 180 ? -11.580 -13.438 -18.102 1.00 69.88 180 GLU A C 1
ATOM 1447 O O . GLU A 1 180 ? -10.381 -13.340 -18.324 1.00 69.88 180 GLU A O 1
ATOM 1452 N N . ASN A 1 181 ? -12.500 -13.036 -18.987 1.00 69.38 181 ASN A N 1
ATOM 1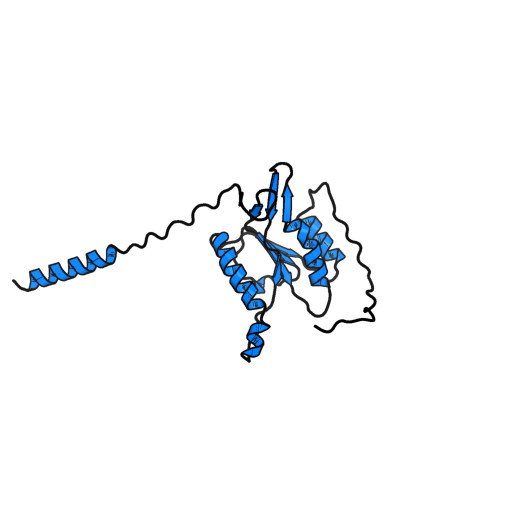453 C CA . ASN A 1 181 ? -12.180 -12.526 -20.314 1.00 69.38 181 ASN A CA 1
ATOM 1454 C C . ASN A 1 181 ? -12.744 -11.116 -20.506 1.00 69.38 181 ASN A C 1
ATOM 1456 O O . ASN A 1 181 ? -13.962 -10.906 -20.474 1.00 69.38 181 ASN A O 1
ATOM 1460 N N . TYR A 1 182 ? -11.855 -10.159 -20.770 1.00 65.31 182 TYR A N 1
ATOM 1461 C CA . TYR A 1 182 ? -12.220 -8.812 -21.196 1.00 65.31 182 TYR A CA 1
ATOM 1462 C C . TYR A 1 182 ? -12.227 -8.733 -22.721 1.00 65.31 182 TYR A C 1
ATOM 1464 O O . TYR A 1 182 ? -11.219 -8.957 -23.387 1.00 65.31 182 TYR A O 1
ATOM 1472 N N . SER A 1 183 ? -13.379 -8.392 -23.294 1.00 66.31 183 SER A N 1
ATOM 1473 C CA . SER A 1 183 ? -13.455 -8.011 -24.702 1.00 66.31 183 SER A CA 1
ATOM 1474 C C . SER A 1 183 ? -12.794 -6.644 -24.849 1.00 66.31 183 SER A C 1
ATOM 1476 O O . SER A 1 183 ? -13.256 -5.687 -24.225 1.00 66.31 183 SER A O 1
ATOM 1478 N N . LYS A 1 184 ? -11.731 -6.534 -25.659 1.00 60.94 184 LYS A N 1
ATOM 1479 C CA . LYS A 1 184 ? -11.165 -5.223 -26.007 1.00 60.94 184 LYS A CA 1
ATOM 1480 C C . LYS A 1 184 ? -12.299 -4.338 -26.544 1.00 60.94 184 LYS A C 1
ATOM 1482 O O . LYS A 1 184 ? -12.982 -4.762 -27.479 1.00 60.94 184 LYS A O 1
ATOM 1487 N N . PRO A 1 185 ? -12.552 -3.157 -25.957 1.00 67.25 185 PRO A N 1
ATOM 1488 C CA . PRO A 1 185 ? -13.587 -2.274 -26.466 1.00 67.25 185 PRO A CA 1
ATOM 1489 C C . PRO A 1 185 ? -13.218 -1.833 -27.886 1.00 67.25 185 PRO A C 1
ATOM 1491 O O . PRO A 1 185 ? -12.081 -1.450 -28.146 1.00 67.25 185 PRO A O 1
ATOM 1494 N N . ASN A 1 186 ? -14.185 -1.881 -28.809 1.00 72.38 186 ASN A N 1
ATOM 1495 C CA . ASN A 1 186 ? -13.977 -1.476 -30.208 1.00 72.38 186 ASN A CA 1
ATOM 1496 C C . ASN A 1 186 ? -13.586 0.004 -30.344 1.00 72.38 186 ASN A C 1
ATOM 1498 O O . ASN A 1 186 ? -12.965 0.386 -31.329 1.00 72.38 186 ASN A O 1
ATOM 1502 N N . ASN A 1 187 ? -13.954 0.825 -29.358 1.00 70.94 187 ASN A N 1
ATOM 1503 C CA . ASN A 1 187 ? -13.608 2.235 -29.295 1.00 70.94 187 ASN A CA 1
ATOM 1504 C C . ASN A 1 187 ? -12.527 2.421 -28.234 1.00 70.94 187 ASN A C 1
ATOM 1506 O O . ASN A 1 187 ? -12.814 2.383 -27.037 1.00 70.94 187 ASN A O 1
ATOM 1510 N N . ILE A 1 188 ? -11.295 2.609 -28.692 1.00 68.75 188 ILE A N 1
ATOM 1511 C CA . ILE A 1 188 ? -10.154 2.970 -27.859 1.00 68.75 188 ILE A CA 1
ATOM 1512 C C . ILE A 1 188 ? -9.954 4.471 -28.060 1.00 68.75 188 ILE A C 1
ATOM 1514 O O . ILE A 1 188 ? -9.816 4.925 -29.194 1.00 68.75 188 ILE A O 1
ATOM 1518 N N . THR A 1 189 ? -10.003 5.258 -26.990 1.00 58.34 189 THR A N 1
ATOM 1519 C CA . THR A 1 189 ? -9.599 6.666 -27.050 1.00 58.34 189 THR A CA 1
ATOM 1520 C C . THR A 1 189 ? -8.088 6.730 -26.888 1.00 58.34 189 THR A C 1
ATOM 1522 O O . THR A 1 189 ? -7.573 6.290 -25.862 1.00 58.34 189 THR A O 1
ATOM 1525 N N . GLU A 1 190 ? -7.386 7.253 -27.889 1.00 52.31 190 GLU A N 1
ATOM 1526 C CA . GLU A 1 190 ? -5.967 7.592 -27.758 1.00 52.31 190 GLU A CA 1
ATOM 1527 C C . GLU A 1 190 ? -5.852 8.888 -26.941 1.00 52.31 190 GLU A C 1
ATOM 1529 O O . GLU A 1 190 ? -6.550 9.866 -27.228 1.00 52.31 190 GLU A O 1
ATOM 1534 N N . GLY A 1 191 ? -5.047 8.844 -25.878 1.00 36.41 191 GLY A N 1
ATOM 1535 C CA . GLY A 1 191 ? -4.739 9.979 -25.002 1.00 36.41 191 GLY A CA 1
ATOM 1536 C C . GLY A 1 191 ? -3.465 10.698 -25.413 1.00 36.41 191 GLY A C 1
ATOM 1537 O O . GLY A 1 191 ? -2.561 10.025 -25.957 1.00 36.41 191 GLY A O 1
#

Radius of gyration: 24.69 Å; Cα contacts (8 Å, |Δi|>4): 209; chains: 1; bounding box: 69×58×58 Å